Protein AF-A0A945GZK9-F1 (afdb_monomer)

Radius of gyration: 55.43 Å; Cα contacts (8 Å, |Δi|>4): 63; chains: 1; bounding box: 108×34×166 Å

Foldseek 3Di:
DDPPPPPPDPPLVVVCVVCVVCVVVVNLVDARDQDPDDDPCNVVSVVVRVVSVVVVVVVVVVVVVVVVVVVLVVQVVVQVVCVVVVNLVDARDQDPVPDPVSVVRVVVNVVSVVVVVVVVVVVVVVVVVVVVVVVVVVVVVVVVVVVVVVVVVVVVVVVVVVVVVVVVVVVVVVLVVVQVVCVVVVHHRDPDPPD

Structure (mmCIF, N/CA/C/O backbone):
data_AF-A0A945GZK9-F1
#
_entry.id   AF-A0A945GZK9-F1
#
loop_
_atom_site.group_PDB
_atom_site.id
_atom_site.type_symbol
_atom_site.label_atom_id
_atom_site.label_alt_id
_atom_site.label_comp_id
_atom_site.label_asym_id
_atom_site.label_entity_id
_atom_site.label_seq_id
_atom_site.pdbx_PDB_ins_code
_atom_site.Cartn_x
_atom_site.Cartn_y
_atom_site.Cartn_z
_atom_site.occupancy
_atom_site.B_iso_or_equiv
_atom_site.auth_seq_id
_atom_site.auth_comp_id
_atom_site.auth_asym_id
_atom_site.auth_atom_id
_atom_site.pdbx_PDB_model_num
ATOM 1 N N . MET A 1 1 ? 23.963 26.053 -80.257 1.00 42.25 1 MET A N 1
ATOM 2 C CA . MET A 1 1 ? 23.473 24.811 -79.620 1.00 42.25 1 MET A CA 1
ATOM 3 C C . MET A 1 1 ? 23.986 24.762 -78.187 1.00 42.25 1 MET A C 1
ATOM 5 O O . MET A 1 1 ? 25.198 24.864 -78.020 1.00 42.25 1 MET A O 1
ATOM 9 N N . PRO A 1 2 ? 23.127 24.664 -77.162 1.00 41.53 2 PRO A N 1
ATOM 10 C CA . PRO A 1 2 ? 23.589 24.507 -75.789 1.00 41.53 2 PRO A CA 1
ATOM 11 C C . PRO A 1 2 ? 24.128 23.083 -75.597 1.00 41.53 2 PRO A C 1
ATOM 13 O O . PRO A 1 2 ? 23.436 22.105 -75.879 1.00 41.53 2 PRO A O 1
ATOM 16 N N . LYS A 1 3 ? 25.386 22.965 -75.158 1.00 46.78 3 LYS A N 1
ATOM 17 C CA . LYS A 1 3 ? 25.984 21.687 -74.755 1.00 46.78 3 LYS A CA 1
ATOM 18 C C . LYS A 1 3 ? 25.174 21.146 -73.576 1.00 46.78 3 LYS A C 1
ATOM 20 O O . LYS A 1 3 ? 25.183 21.745 -72.505 1.00 46.78 3 LYS A O 1
ATOM 25 N N . GLN A 1 4 ? 24.480 20.027 -73.772 1.00 47.78 4 GLN A N 1
ATOM 26 C CA . GLN A 1 4 ? 23.954 19.238 -72.663 1.00 47.78 4 GLN A CA 1
ATOM 27 C C . GLN A 1 4 ? 25.154 18.746 -71.851 1.00 47.78 4 GLN A C 1
ATOM 29 O O . GLN A 1 4 ? 25.863 17.831 -72.269 1.00 47.78 4 GLN A O 1
ATOM 34 N N . ILE A 1 5 ? 25.422 19.387 -70.715 1.00 46.84 5 ILE A N 1
ATOM 35 C CA . ILE A 1 5 ? 26.351 18.859 -69.720 1.00 46.84 5 ILE A CA 1
ATOM 36 C C . ILE A 1 5 ? 25.652 17.634 -69.131 1.00 46.84 5 ILE A C 1
ATOM 38 O O . ILE A 1 5 ? 24.837 17.753 -68.219 1.00 46.84 5 ILE A O 1
ATOM 42 N N . LYS A 1 6 ? 25.912 16.448 -69.690 1.00 51.25 6 LYS A N 1
ATOM 43 C CA . LYS A 1 6 ? 25.608 15.198 -68.993 1.00 51.25 6 LYS A CA 1
ATOM 44 C C . LYS A 1 6 ? 26.477 15.202 -67.738 1.00 51.25 6 LYS A C 1
ATOM 46 O O . LYS A 1 6 ? 27.684 15.003 -67.835 1.00 51.25 6 LYS A O 1
ATOM 51 N N . ARG A 1 7 ? 25.880 15.501 -66.580 1.00 56.72 7 ARG A N 1
ATOM 52 C CA . ARG A 1 7 ? 26.501 15.247 -65.277 1.00 56.72 7 ARG A CA 1
ATOM 53 C C . ARG A 1 7 ? 26.721 13.741 -65.198 1.00 56.72 7 ARG A C 1
ATOM 55 O O . ARG A 1 7 ? 25.769 12.989 -65.024 1.00 56.72 7 ARG A O 1
ATOM 62 N N . VAL A 1 8 ? 27.956 13.315 -65.426 1.00 61.69 8 VAL A N 1
ATOM 63 C CA . VAL A 1 8 ? 28.375 11.939 -65.175 1.00 61.69 8 VAL A CA 1
ATOM 64 C C . VAL A 1 8 ? 28.425 11.811 -63.660 1.00 61.69 8 VAL A C 1
ATOM 66 O O . VAL A 1 8 ? 29.328 12.354 -63.031 1.00 61.69 8 VAL A O 1
ATOM 69 N N . ILE A 1 9 ? 27.402 11.192 -63.070 1.00 64.31 9 ILE A N 1
ATOM 70 C CA . ILE A 1 9 ? 27.445 10.810 -61.660 1.00 64.31 9 ILE A CA 1
ATOM 71 C C . ILE A 1 9 ? 28.511 9.715 -61.558 1.00 64.31 9 ILE A C 1
ATOM 73 O O . ILE A 1 9 ? 28.449 8.753 -62.328 1.00 64.31 9 ILE A O 1
ATOM 77 N N . PRO A 1 10 ? 29.515 9.846 -60.679 1.00 71.31 10 PRO A N 1
ATOM 78 C CA . PRO A 1 10 ? 30.502 8.792 -60.513 1.00 71.31 10 PRO A CA 1
ATOM 79 C C . PRO A 1 10 ? 29.834 7.470 -60.115 1.00 71.31 10 PRO A C 1
ATOM 81 O O . PRO A 1 10 ? 28.945 7.456 -59.265 1.00 71.31 10 PRO A O 1
ATOM 84 N N . GLU A 1 11 ? 30.296 6.345 -60.667 1.00 74.06 11 GLU A N 1
ATOM 85 C CA . GLU A 1 11 ? 29.718 5.012 -60.402 1.00 74.06 11 GLU A CA 1
ATOM 86 C C . GLU A 1 11 ? 29.637 4.657 -58.907 1.00 74.06 11 GLU A C 1
ATOM 88 O O . GLU A 1 11 ? 28.802 3.854 -58.494 1.00 74.06 11 GLU A O 1
ATOM 93 N N . HIS A 1 12 ? 30.516 5.220 -58.072 1.00 71.38 12 HIS A N 1
ATOM 94 C CA . HIS A 1 12 ? 30.471 4.987 -56.632 1.00 71.38 12 HIS A CA 1
ATOM 95 C C . HIS A 1 12 ? 29.301 5.729 -55.963 1.00 71.38 12 HIS A C 1
ATOM 97 O O . HIS A 1 12 ? 28.727 5.186 -55.027 1.00 71.38 12 HIS A O 1
ATOM 103 N N . ILE A 1 13 ? 28.875 6.893 -56.470 1.00 79.56 13 ILE A N 1
ATOM 104 C CA . ILE A 1 13 ? 27.695 7.613 -55.963 1.00 79.56 13 ILE A CA 1
ATOM 105 C C . ILE A 1 13 ? 26.412 6.863 -56.315 1.00 79.56 13 ILE A C 1
ATOM 107 O O . ILE A 1 13 ? 25.541 6.724 -55.458 1.00 79.56 13 ILE A O 1
ATOM 111 N N . GLU A 1 14 ? 26.314 6.292 -57.519 1.00 83.81 14 GLU A N 1
ATOM 112 C CA . GLU A 1 14 ? 25.168 5.445 -57.890 1.00 83.81 14 GLU A CA 1
ATOM 113 C C . GLU A 1 14 ? 25.004 4.246 -56.945 1.00 83.81 14 GLU A C 1
ATOM 115 O O . GLU A 1 14 ? 23.882 3.872 -56.603 1.00 83.81 14 GLU A O 1
ATOM 120 N N . LYS A 1 15 ? 26.116 3.686 -56.454 1.00 85.31 15 LYS A N 1
ATOM 121 C CA . LYS A 1 15 ? 26.112 2.581 -55.480 1.00 85.31 15 LYS A CA 1
ATOM 122 C C . LYS A 1 15 ? 25.710 3.016 -54.069 1.00 85.31 15 LYS A C 1
ATOM 124 O O . LYS A 1 15 ? 25.261 2.177 -53.294 1.00 85.31 15 LYS A O 1
ATOM 129 N N . VAL A 1 16 ? 25.849 4.298 -53.732 1.00 88.50 16 VAL A N 1
ATOM 130 C CA . VAL A 1 16 ? 25.489 4.844 -52.413 1.00 88.50 16 VAL A CA 1
ATOM 131 C C . VAL A 1 16 ? 24.002 5.186 -52.318 1.00 88.50 16 VAL A C 1
ATOM 133 O 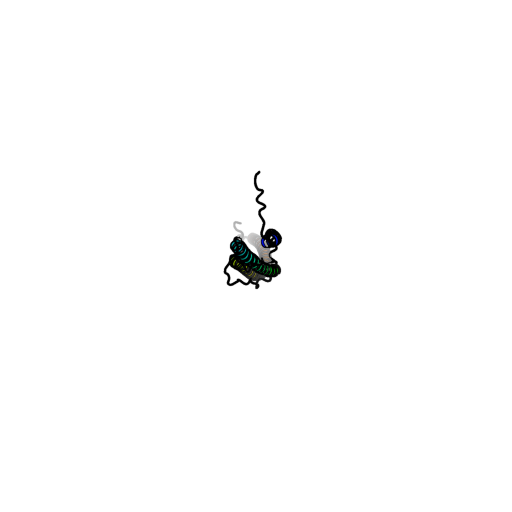O . VAL A 1 16 ? 23.413 5.012 -51.255 1.00 88.50 16 VAL A O 1
ATOM 136 N N . ILE A 1 17 ? 23.361 5.595 -53.418 1.00 89.31 17 ILE A N 1
ATOM 137 C CA . ILE A 1 17 ? 21.921 5.918 -53.463 1.00 89.31 17 ILE A CA 1
ATOM 138 C C . ILE A 1 17 ? 21.027 4.847 -52.801 1.00 89.31 17 ILE A C 1
ATOM 140 O O . ILE A 1 17 ? 20.235 5.219 -51.934 1.00 89.31 17 ILE A O 1
ATOM 144 N N . PRO A 1 18 ? 21.121 3.543 -53.136 1.00 92.31 18 PRO A N 1
ATOM 145 C CA . PRO A 1 18 ? 20.276 2.530 -52.501 1.00 92.31 18 PRO A CA 1
ATOM 146 C C . PRO A 1 18 ? 20.550 2.374 -50.996 1.00 92.31 18 PRO A C 1
ATOM 148 O O . PRO A 1 18 ? 19.630 2.069 -50.243 1.00 92.31 18 PRO A O 1
ATOM 151 N N . ILE A 1 19 ? 21.779 2.632 -50.535 1.00 93.25 19 ILE A N 1
ATOM 152 C CA . ILE A 1 19 ? 22.122 2.617 -49.103 1.00 93.25 19 ILE A CA 1
ATOM 153 C C . ILE A 1 19 ? 21.474 3.817 -48.397 1.00 93.25 19 ILE A C 1
ATOM 155 O O . ILE A 1 19 ? 20.861 3.658 -47.346 1.00 93.25 19 ILE A O 1
ATOM 159 N N . LEU A 1 20 ? 21.513 5.008 -49.002 1.00 91.50 20 LEU A N 1
ATOM 160 C CA . LEU A 1 20 ? 20.841 6.195 -48.457 1.00 91.50 20 LEU A CA 1
ATOM 161 C C . LEU A 1 20 ? 19.320 6.026 -48.389 1.00 91.50 20 LEU A C 1
ATOM 163 O O . LEU A 1 20 ? 18.691 6.514 -47.454 1.00 91.50 20 LEU A O 1
ATOM 167 N N . GLN A 1 21 ? 18.725 5.317 -49.351 1.00 93.31 21 GLN A N 1
ATOM 168 C CA . GLN A 1 21 ? 17.306 4.962 -49.294 1.00 93.31 21 GLN A CA 1
ATOM 169 C C . GLN A 1 21 ? 16.997 4.055 -48.096 1.00 93.31 21 GLN A C 1
ATOM 171 O O . GLN A 1 21 ? 15.995 4.284 -47.423 1.00 93.31 21 GLN A O 1
ATOM 176 N N . LYS A 1 22 ? 17.860 3.077 -47.784 1.00 94.31 22 LYS A N 1
ATOM 177 C CA . LYS A 1 22 ? 17.723 2.246 -46.574 1.00 94.31 22 LYS A CA 1
ATOM 178 C C . LYS A 1 22 ? 17.837 3.079 -45.301 1.00 94.31 22 LYS A C 1
ATOM 180 O O . LYS A 1 22 ? 16.960 2.991 -44.446 1.00 94.31 22 LYS A O 1
ATOM 185 N N . TYR A 1 23 ? 18.827 3.969 -45.228 1.00 94.50 23 TYR A N 1
ATOM 186 C CA . TYR A 1 23 ? 18.987 4.887 -44.096 1.00 94.50 23 TYR A CA 1
ATOM 187 C C . TYR A 1 23 ? 17.756 5.776 -43.893 1.00 94.50 23 TYR A C 1
ATOM 189 O O . TYR A 1 23 ? 17.307 5.955 -42.765 1.00 94.50 23 TYR A O 1
ATOM 197 N N . ALA A 1 24 ? 17.158 6.284 -44.975 1.00 92.88 24 ALA A N 1
ATOM 198 C CA . ALA A 1 24 ? 15.931 7.078 -44.908 1.00 92.88 24 ALA A CA 1
ATOM 199 C C . ALA A 1 24 ? 14.720 6.283 -44.381 1.00 92.88 24 ALA A C 1
ATOM 201 O O . ALA A 1 24 ? 13.796 6.872 -43.824 1.00 92.88 24 ALA A O 1
ATOM 202 N N . LEU A 1 25 ? 14.727 4.955 -44.533 1.00 95.12 25 LEU A N 1
ATOM 203 C CA . LEU A 1 25 ? 13.725 4.042 -43.974 1.00 95.12 25 LEU A CA 1
ATOM 204 C C . LEU A 1 25 ? 14.082 3.549 -42.559 1.00 95.12 25 LEU A C 1
ATOM 206 O O . LEU A 1 25 ? 13.353 2.734 -41.999 1.00 95.12 25 LEU A O 1
ATOM 210 N N . GLY A 1 26 ? 15.185 4.033 -41.978 1.00 92.44 26 GLY A N 1
ATOM 211 C CA . GLY A 1 26 ? 15.670 3.626 -40.658 1.00 92.44 26 GLY A CA 1
ATOM 212 C C . GLY A 1 26 ? 16.427 2.295 -40.642 1.00 92.44 26 GLY A C 1
ATOM 213 O O . GLY A 1 26 ? 16.742 1.786 -39.568 1.00 92.44 26 GLY A O 1
ATOM 214 N N . ASP A 1 27 ? 16.730 1.721 -41.809 1.00 95.06 27 ASP A N 1
ATOM 215 C CA . ASP A 1 27 ? 17.571 0.533 -41.927 1.00 95.06 27 ASP A CA 1
ATOM 216 C C . ASP A 1 27 ? 19.036 0.945 -42.097 1.00 95.06 27 ASP A C 1
ATOM 218 O O . ASP A 1 27 ? 19.484 1.294 -43.188 1.00 95.06 27 ASP A O 1
ATOM 222 N N . PHE A 1 28 ? 19.791 0.879 -41.002 1.00 93.81 28 PHE A N 1
ATOM 223 C CA . PHE A 1 28 ? 21.222 1.188 -40.967 1.00 93.81 28 PHE A CA 1
ATOM 224 C C . PHE A 1 28 ? 22.107 -0.070 -40.998 1.00 93.81 28 PHE A C 1
ATOM 226 O O . PHE A 1 28 ? 23.267 -0.026 -40.586 1.00 93.81 28 PHE A O 1
ATOM 233 N N . SER A 1 29 ? 21.575 -1.217 -41.433 1.00 91.88 29 SER A N 1
ATOM 234 C CA . SER A 1 29 ? 22.306 -2.494 -41.423 1.00 91.88 29 SER A CA 1
ATOM 235 C C . SER A 1 29 ? 23.518 -2.526 -42.362 1.00 91.88 29 SER A C 1
ATOM 237 O O . SER A 1 29 ? 24.479 -3.253 -42.108 1.00 91.88 29 SER A O 1
ATOM 239 N N . GLU A 1 30 ? 23.503 -1.723 -43.425 1.00 91.88 30 GLU A N 1
ATOM 240 C CA . GLU A 1 30 ? 24.599 -1.605 -44.387 1.00 91.88 30 GLU A CA 1
ATOM 241 C C . GLU A 1 30 ? 25.462 -0.373 -44.114 1.00 91.88 30 GLU A C 1
ATOM 243 O O . GLU A 1 30 ? 24.992 0.606 -43.551 1.00 91.88 30 GLU A O 1
ATOM 248 N N . ASN A 1 31 ? 26.733 -0.420 -44.523 1.00 89.19 31 ASN A N 1
ATOM 249 C CA . ASN A 1 31 ? 27.660 0.705 -44.410 1.00 89.19 31 ASN A CA 1
ATOM 250 C C . ASN A 1 31 ? 28.085 1.185 -45.799 1.00 89.19 31 ASN A C 1
ATOM 252 O O . ASN A 1 31 ? 28.365 0.382 -46.697 1.00 89.19 31 ASN A O 1
ATOM 256 N N . ILE A 1 32 ? 28.202 2.502 -45.953 1.00 89.06 32 ILE A N 1
ATOM 257 C CA . ILE A 1 32 ? 28.781 3.118 -47.147 1.00 89.06 32 ILE A CA 1
ATOM 258 C C . ILE A 1 32 ? 30.275 2.782 -47.191 1.00 89.06 32 ILE A C 1
ATOM 260 O O . ILE A 1 32 ? 31.014 3.053 -46.249 1.00 89.06 32 ILE A O 1
ATOM 264 N N . LYS A 1 33 ? 30.737 2.204 -48.303 1.00 86.06 33 LYS A N 1
ATOM 265 C CA . LYS A 1 33 ? 32.169 1.972 -48.527 1.00 86.06 33 LYS A CA 1
ATOM 266 C C . LYS A 1 33 ? 32.825 3.263 -49.001 1.00 86.06 33 LYS A C 1
ATOM 268 O O . LYS A 1 33 ? 32.498 3.749 -50.082 1.00 86.06 33 LYS A O 1
ATOM 273 N N . ILE A 1 34 ? 33.770 3.775 -48.219 1.00 85.31 34 ILE A N 1
ATOM 274 C CA . ILE A 1 34 ? 34.561 4.952 -48.584 1.00 85.31 34 ILE A CA 1
ATOM 275 C C . ILE A 1 34 ? 35.606 4.529 -49.637 1.00 85.31 34 ILE A C 1
ATOM 277 O O . ILE A 1 34 ? 36.359 3.579 -49.393 1.00 85.31 34 ILE A O 1
ATOM 281 N N . PRO A 1 35 ? 35.640 5.156 -50.829 1.00 83.00 35 PRO A N 1
ATOM 282 C CA . PRO A 1 35 ? 36.632 4.845 -51.855 1.00 83.00 35 PRO A CA 1
ATOM 283 C C . PRO A 1 35 ? 38.063 5.115 -51.370 1.00 83.00 35 PRO A C 1
ATOM 285 O O . PRO A 1 35 ? 38.319 6.094 -50.684 1.00 83.00 35 PRO A O 1
ATOM 288 N N . ALA A 1 36 ? 39.024 4.279 -51.778 1.00 79.75 36 ALA A N 1
ATOM 289 C CA . ALA A 1 36 ? 40.435 4.465 -51.413 1.00 79.75 36 ALA A CA 1
ATOM 290 C C . ALA A 1 36 ? 41.106 5.660 -52.119 1.00 79.75 36 ALA A C 1
ATOM 292 O O . ALA A 1 36 ? 42.166 6.114 -51.699 1.00 79.75 36 ALA A O 1
ATOM 293 N N . LYS A 1 37 ? 40.523 6.134 -53.225 1.00 84.75 37 LYS A N 1
ATOM 294 C CA . LYS A 1 37 ? 40.989 7.312 -53.953 1.00 84.75 37 LYS A CA 1
ATOM 295 C C . LYS A 1 37 ? 40.048 8.464 -53.640 1.00 84.75 37 LYS A C 1
ATOM 297 O O . LYS A 1 37 ? 38.873 8.369 -53.978 1.00 84.75 37 LYS A O 1
ATOM 302 N N . GLU A 1 38 ? 40.589 9.521 -53.048 1.00 82.75 38 GLU A N 1
ATOM 303 C CA . GLU A 1 38 ? 39.827 10.725 -52.732 1.00 82.75 38 GLU A CA 1
ATOM 304 C C . GLU A 1 38 ? 39.333 11.434 -53.997 1.00 82.75 38 GLU A C 1
ATOM 306 O O . GLU A 1 38 ? 40.046 11.562 -55.001 1.00 82.75 38 GLU A O 1
ATOM 311 N N . ASP A 1 39 ? 38.099 11.909 -53.915 1.00 85.12 39 ASP A N 1
ATOM 312 C CA . ASP A 1 39 ? 37.441 12.770 -54.884 1.00 85.12 39 ASP A CA 1
ATOM 313 C C . ASP A 1 39 ? 36.534 13.792 -54.182 1.00 85.12 39 ASP A C 1
ATOM 315 O O . ASP A 1 39 ? 36.429 13.831 -52.956 1.00 85.12 39 ASP A O 1
ATOM 319 N N . GLU A 1 40 ? 35.858 14.616 -54.979 1.00 84.19 40 GLU A N 1
ATOM 320 C CA . GLU A 1 40 ? 34.960 15.684 -54.524 1.00 84.19 40 GLU A CA 1
ATOM 321 C C . GLU A 1 40 ? 33.755 15.211 -53.683 1.00 84.19 40 GLU A C 1
ATOM 323 O O . GLU A 1 40 ? 33.082 16.045 -53.081 1.00 84.19 40 GLU A O 1
ATOM 328 N N . TYR A 1 41 ? 33.478 13.901 -53.607 1.00 85.44 41 TYR A N 1
ATOM 329 C CA . TYR A 1 41 ? 32.380 13.336 -52.813 1.00 85.44 41 TYR A CA 1
ATOM 330 C C . TYR A 1 41 ? 32.857 12.579 -51.573 1.00 85.44 41 TYR A C 1
ATOM 332 O O . TYR A 1 41 ? 32.048 12.276 -50.696 1.00 85.44 41 TYR A O 1
ATOM 340 N N . THR A 1 42 ? 34.150 12.272 -51.477 1.00 87.50 42 THR A N 1
ATOM 341 C CA . THR A 1 42 ? 34.704 11.450 -50.395 1.00 87.50 42 THR A CA 1
ATOM 342 C C . THR A 1 42 ? 34.416 12.058 -49.019 1.00 87.50 42 THR A C 1
ATOM 344 O O . THR A 1 42 ? 33.945 11.350 -48.132 1.00 87.50 42 THR A O 1
ATOM 347 N N . GLU A 1 43 ? 34.588 13.372 -48.857 1.00 88.88 43 GLU A N 1
ATOM 348 C CA . GLU A 1 43 ? 34.291 14.087 -47.606 1.00 88.88 43 GLU A CA 1
ATOM 349 C C . GLU A 1 43 ? 32.806 13.991 -47.214 1.00 88.88 43 GLU A C 1
ATOM 351 O O . GLU A 1 43 ? 32.477 13.747 -46.053 1.00 88.88 43 GLU A O 1
ATOM 356 N N . LEU A 1 44 ? 31.895 14.089 -48.189 1.00 89.50 44 LEU A N 1
ATOM 357 C CA . LEU A 1 44 ? 30.460 13.920 -47.955 1.00 89.50 44 LEU A CA 1
ATOM 358 C C . LEU A 1 44 ? 30.133 12.492 -47.496 1.00 89.50 44 LEU A C 1
ATOM 360 O O . LEU A 1 44 ? 29.350 12.313 -46.565 1.00 89.50 44 LEU A O 1
ATOM 364 N N . LEU A 1 45 ? 30.730 11.475 -48.126 1.00 90.25 45 LEU A N 1
ATOM 365 C CA . LEU A 1 45 ? 30.519 10.075 -47.742 1.00 90.25 45 LEU A CA 1
ATOM 366 C C . LEU A 1 45 ? 31.055 9.783 -46.336 1.00 90.25 45 LEU A C 1
ATOM 368 O O . LEU A 1 45 ? 30.397 9.067 -45.581 1.00 90.25 45 LEU A O 1
ATOM 372 N N . VAL A 1 46 ? 32.200 10.367 -45.971 1.00 90.88 46 VAL A N 1
ATOM 373 C CA . VAL A 1 46 ? 32.750 10.308 -44.608 1.00 90.88 46 VAL A CA 1
ATOM 374 C C . VAL A 1 46 ? 31.785 10.958 -43.614 1.00 90.88 46 VAL A C 1
ATOM 376 O O . VAL A 1 46 ? 31.449 10.342 -42.606 1.00 90.88 46 VAL A O 1
ATOM 379 N N . GLY A 1 47 ? 31.278 12.159 -43.909 1.00 92.69 47 GLY A N 1
ATOM 380 C CA . GLY A 1 47 ? 30.319 12.850 -43.042 1.00 92.69 47 GLY A CA 1
ATOM 381 C C . GLY A 1 47 ? 29.020 12.064 -42.834 1.00 92.69 47 GLY A C 1
ATOM 382 O O . GLY A 1 47 ? 28.525 11.967 -41.713 1.00 92.69 47 GLY A O 1
ATOM 383 N N . ILE A 1 48 ? 28.493 11.438 -43.893 1.00 92.31 48 ILE A N 1
ATOM 384 C CA . ILE A 1 48 ? 27.315 10.562 -43.792 1.00 92.31 48 ILE A CA 1
ATOM 385 C C . ILE A 1 48 ? 27.623 9.323 -42.947 1.00 92.31 48 ILE A C 1
ATOM 387 O O . ILE A 1 48 ? 26.773 8.901 -42.169 1.00 92.31 48 ILE A O 1
ATOM 391 N N . HIS A 1 49 ? 28.812 8.737 -43.090 1.00 91.12 49 HIS A N 1
ATOM 392 C CA . HIS A 1 49 ? 29.208 7.569 -42.309 1.00 91.12 49 HIS A CA 1
ATOM 393 C C . HIS A 1 49 ? 29.238 7.873 -40.807 1.00 91.12 49 HIS A C 1
ATOM 395 O O . HIS A 1 49 ? 28.607 7.144 -40.048 1.00 91.12 49 HIS A O 1
ATOM 401 N N . ILE A 1 50 ? 29.867 8.985 -40.409 1.00 93.69 50 ILE A N 1
ATOM 402 C CA . ILE A 1 50 ? 29.911 9.435 -39.008 1.00 93.69 50 ILE A CA 1
ATOM 403 C C . ILE A 1 50 ? 28.492 9.659 -38.474 1.00 93.69 50 ILE A C 1
ATOM 405 O O . ILE A 1 50 ? 28.131 9.112 -37.440 1.00 93.69 50 ILE A O 1
ATOM 409 N N . MET A 1 51 ? 27.646 10.379 -39.220 1.00 94.75 51 MET A N 1
ATOM 410 C CA . MET A 1 51 ? 26.255 10.618 -38.820 1.00 94.75 51 MET A CA 1
ATOM 411 C C . MET A 1 51 ? 25.469 9.313 -38.621 1.00 94.75 51 MET A C 1
ATOM 413 O O . MET A 1 51 ? 24.647 9.216 -37.715 1.00 94.75 51 MET A O 1
ATOM 417 N N . VAL A 1 52 ? 25.681 8.311 -39.474 1.00 94.81 52 VAL A N 1
ATOM 418 C CA . VAL A 1 52 ? 25.005 7.012 -39.353 1.00 94.81 52 VAL A CA 1
ATOM 419 C C . VAL A 1 52 ? 25.487 6.253 -38.124 1.00 94.81 52 VAL A C 1
ATOM 421 O O . VAL A 1 52 ? 24.668 5.628 -37.452 1.00 94.81 52 VAL A O 1
ATOM 424 N N . ASP A 1 53 ? 26.780 6.310 -37.823 1.00 94.06 53 ASP A N 1
ATOM 425 C CA . ASP A 1 53 ? 27.335 5.689 -36.624 1.00 94.06 53 ASP A CA 1
ATOM 426 C C . ASP A 1 53 ? 26.792 6.365 -35.353 1.00 94.06 53 ASP A C 1
ATOM 428 O O . ASP A 1 53 ? 26.308 5.663 -34.463 1.00 94.06 53 ASP A O 1
ATOM 432 N N . ASP A 1 54 ? 26.717 7.700 -35.327 1.00 95.56 54 ASP A N 1
ATOM 433 C CA . ASP A 1 54 ? 26.089 8.458 -34.235 1.00 95.56 54 ASP A CA 1
ATOM 434 C C . ASP A 1 54 ? 24.604 8.079 -34.069 1.00 95.56 54 ASP A C 1
ATOM 436 O O . ASP A 1 54 ? 24.117 7.853 -32.959 1.00 95.56 54 ASP A O 1
ATOM 440 N N . ILE A 1 55 ? 23.857 7.955 -35.174 1.00 94.94 55 ILE A N 1
ATOM 441 C CA . ILE A 1 55 ? 22.447 7.533 -35.143 1.00 94.94 55 ILE A CA 1
ATOM 442 C C . ILE A 1 55 ? 22.310 6.109 -34.592 1.00 94.94 55 ILE A C 1
ATOM 444 O O . ILE A 1 55 ? 21.413 5.849 -33.786 1.00 94.94 55 ILE A O 1
ATOM 448 N N . LYS A 1 56 ? 23.182 5.178 -34.997 1.00 93.94 56 LYS A N 1
ATOM 449 C CA . LYS A 1 56 ? 23.181 3.804 -34.471 1.00 93.94 56 LYS A CA 1
ATOM 450 C C . LYS A 1 56 ? 23.420 3.789 -32.967 1.00 93.94 56 LYS A C 1
ATOM 452 O O . LYS A 1 56 ? 22.717 3.067 -32.259 1.00 93.94 56 LYS A O 1
ATOM 457 N N . GLU A 1 57 ? 24.370 4.586 -32.485 1.00 95.69 57 GLU A N 1
ATOM 458 C CA . GLU A 1 57 ? 24.649 4.717 -31.057 1.00 95.69 57 GLU A CA 1
ATOM 459 C C . GLU A 1 57 ? 23.432 5.269 -30.302 1.00 95.69 57 GLU A C 1
ATOM 461 O O . GLU A 1 57 ? 23.015 4.694 -29.297 1.00 95.69 57 GLU A O 1
ATOM 466 N N . LEU A 1 58 ? 22.788 6.319 -30.822 1.00 95.44 58 LEU A N 1
ATOM 467 C CA . LEU A 1 58 ? 21.568 6.881 -30.234 1.00 95.44 58 LEU A CA 1
ATOM 468 C C . LEU A 1 58 ? 20.424 5.860 -30.167 1.00 95.44 58 LEU A C 1
ATOM 470 O O . LEU A 1 58 ? 19.766 5.748 -29.131 1.00 95.44 58 LEU A O 1
ATOM 474 N N . ILE A 1 59 ? 20.204 5.086 -31.236 1.00 93.94 59 ILE A N 1
ATOM 475 C CA . ILE A 1 59 ? 19.190 4.020 -31.269 1.00 93.94 59 ILE A CA 1
ATOM 476 C C . ILE A 1 59 ? 19.502 2.950 -30.220 1.00 93.94 59 ILE A C 1
ATOM 478 O O . ILE A 1 59 ? 18.603 2.499 -29.506 1.00 93.94 59 ILE A O 1
ATOM 482 N N . GLN A 1 60 ? 20.766 2.543 -30.110 1.00 94.31 60 GLN A N 1
ATOM 483 C CA . GLN A 1 60 ? 21.186 1.532 -29.148 1.00 94.31 60 GLN A CA 1
ATOM 484 C C . GLN A 1 60 ? 21.005 2.030 -27.706 1.00 94.31 60 GLN A C 1
ATOM 486 O O . GLN A 1 60 ? 20.360 1.352 -26.906 1.00 94.31 60 GLN A O 1
ATOM 491 N N . ASN A 1 61 ? 21.437 3.256 -27.406 1.00 94.62 61 ASN A N 1
ATOM 492 C CA . ASN A 1 61 ? 21.245 3.892 -26.102 1.00 94.62 61 ASN A CA 1
ATOM 493 C C . ASN A 1 61 ? 19.758 4.032 -25.741 1.00 94.62 61 ASN A C 1
ATOM 495 O O . ASN A 1 61 ? 19.357 3.782 -24.598 1.00 94.62 61 ASN A O 1
ATOM 499 N N . GLN A 1 62 ? 18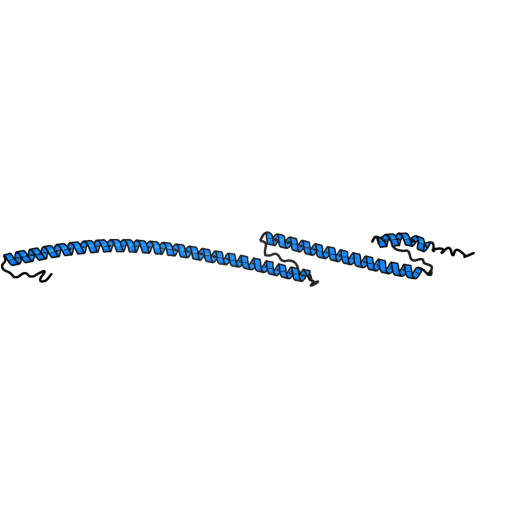.908 4.381 -26.713 1.00 94.56 62 GLN A N 1
ATOM 500 C CA . GLN A 1 62 ? 17.462 4.450 -26.510 1.00 94.56 62 GLN A CA 1
ATOM 501 C C . GLN A 1 62 ? 16.872 3.066 -26.211 1.00 94.56 62 GLN A C 1
ATOM 503 O O . GLN A 1 62 ? 16.024 2.931 -25.322 1.00 94.56 62 GLN A O 1
ATOM 508 N N . LYS A 1 63 ? 17.316 2.026 -26.926 1.00 95.12 63 LYS A N 1
ATOM 509 C CA . LYS A 1 63 ? 16.876 0.645 -26.704 1.00 95.12 63 LYS A CA 1
ATOM 510 C C . LYS A 1 63 ? 17.264 0.158 -25.312 1.00 95.12 63 LYS A C 1
ATOM 512 O O . LYS A 1 63 ? 16.408 -0.375 -24.608 1.00 95.12 63 LYS A O 1
ATOM 517 N N . ASP A 1 64 ? 18.501 0.391 -24.894 1.00 93.81 64 ASP A N 1
ATOM 518 C CA . ASP A 1 64 ? 18.992 -0.016 -23.575 1.00 93.81 64 ASP A CA 1
ATOM 519 C C . ASP A 1 64 ? 18.247 0.718 -22.454 1.00 93.81 64 ASP A C 1
ATOM 521 O O . ASP A 1 64 ? 17.790 0.095 -21.491 1.00 93.81 64 ASP A O 1
ATOM 525 N N . THR A 1 65 ? 17.998 2.019 -22.635 1.00 91.38 65 THR A N 1
ATOM 526 C CA . THR A 1 65 ? 17.142 2.810 -21.737 1.00 91.38 65 THR A CA 1
ATOM 527 C C . THR A 1 65 ? 15.729 2.230 -21.652 1.00 91.38 65 THR A C 1
ATOM 529 O O . THR A 1 65 ? 15.207 2.016 -20.557 1.00 91.38 65 THR A O 1
ATOM 532 N N . THR A 1 66 ? 15.118 1.906 -22.794 1.00 93.75 66 THR A N 1
ATOM 533 C CA . THR A 1 66 ? 13.759 1.342 -22.858 1.00 93.75 66 THR A CA 1
ATOM 534 C C . THR A 1 66 ? 13.674 -0.013 -22.159 1.00 93.75 66 THR A C 1
ATOM 536 O O . THR A 1 66 ? 12.738 -0.261 -21.397 1.00 93.75 66 THR A O 1
ATOM 539 N N . VAL A 1 67 ? 14.657 -0.891 -22.374 1.00 95.50 67 VAL A N 1
ATOM 540 C CA . VAL A 1 67 ? 14.730 -2.208 -21.725 1.00 95.50 67 VAL A CA 1
ATOM 541 C C . VAL A 1 67 ? 14.907 -2.062 -20.213 1.00 95.50 67 VAL A C 1
ATOM 543 O O . VAL A 1 67 ? 14.212 -2.736 -19.445 1.00 95.50 67 VAL A O 1
ATOM 546 N N . SER A 1 68 ? 15.787 -1.159 -19.775 1.00 91.56 68 SER A N 1
ATOM 547 C CA . SER A 1 68 ? 16.012 -0.864 -18.356 1.00 91.56 68 SER A CA 1
ATOM 548 C C . SER A 1 68 ? 14.736 -0.358 -17.674 1.00 91.56 68 SER A C 1
ATOM 550 O O . SER A 1 68 ? 14.307 -0.926 -16.666 1.00 91.56 68 SER A O 1
ATOM 552 N N . LEU A 1 69 ? 14.070 0.644 -18.260 1.00 91.50 69 LEU A N 1
ATOM 553 C CA . LEU A 1 69 ? 12.814 1.194 -17.743 1.00 91.50 69 LEU A CA 1
ATOM 554 C C . LEU A 1 69 ? 11.707 0.140 -17.700 1.00 91.50 69 LEU A C 1
ATOM 556 O O . LEU A 1 69 ? 11.069 -0.026 -16.665 1.00 91.50 69 LEU A O 1
ATOM 560 N N . THR A 1 70 ? 11.524 -0.627 -18.776 1.00 94.50 70 THR A N 1
ATOM 561 C CA . THR A 1 70 ? 10.515 -1.699 -18.834 1.00 94.50 70 THR A CA 1
ATOM 562 C C . THR A 1 70 ? 10.750 -2.741 -17.740 1.00 94.50 70 THR A C 1
ATOM 564 O O . THR A 1 70 ? 9.820 -3.163 -17.057 1.00 94.50 70 THR A O 1
ATOM 567 N N . THR A 1 71 ? 12.010 -3.117 -17.513 1.00 94.12 71 THR A N 1
ATOM 568 C CA . THR A 1 71 ? 12.377 -4.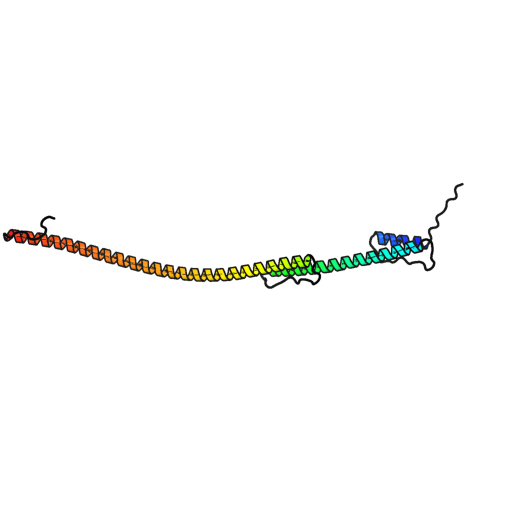065 -16.454 1.00 94.12 71 THR A CA 1
ATOM 569 C C . THR A 1 71 ? 12.052 -3.515 -15.067 1.00 94.12 71 THR A C 1
ATOM 571 O O . THR A 1 71 ? 11.554 -4.248 -14.213 1.00 94.12 71 THR A O 1
ATOM 574 N N . ARG A 1 72 ? 12.333 -2.231 -14.824 1.00 93.94 72 ARG A N 1
ATOM 575 C CA . ARG A 1 72 ? 12.031 -1.571 -13.546 1.00 93.94 72 ARG A CA 1
ATOM 576 C C . ARG A 1 72 ? 10.525 -1.455 -13.319 1.00 93.94 72 ARG A C 1
ATOM 578 O O . ARG A 1 72 ? 10.067 -1.792 -12.233 1.00 93.94 72 ARG A O 1
ATOM 585 N N . VAL A 1 73 ? 9.762 -1.077 -14.345 1.00 94.50 73 VAL A N 1
ATOM 586 C CA . VAL A 1 73 ? 8.291 -1.020 -14.302 1.00 94.50 73 VAL A CA 1
ATOM 587 C C . VAL A 1 73 ? 7.698 -2.381 -13.946 1.00 94.50 73 VAL A C 1
ATOM 589 O O . VAL A 1 73 ? 6.902 -2.457 -13.016 1.00 94.50 73 VAL A O 1
ATOM 592 N N . ASN A 1 74 ? 8.120 -3.458 -14.615 1.00 95.62 74 ASN A N 1
ATOM 593 C CA . ASN A 1 74 ? 7.595 -4.798 -14.338 1.00 95.62 74 ASN A CA 1
ATOM 594 C C . ASN A 1 74 ? 7.875 -5.238 -12.896 1.00 95.62 74 ASN A C 1
ATOM 596 O O . ASN A 1 74 ? 6.971 -5.704 -12.216 1.00 95.62 74 ASN A O 1
ATOM 600 N N . LYS A 1 75 ? 9.086 -4.987 -12.382 1.00 94.56 75 LYS A N 1
ATOM 601 C CA . LYS A 1 75 ? 9.401 -5.263 -10.971 1.00 94.56 75 LYS A CA 1
ATOM 602 C C . LYS A 1 75 ? 8.514 -4.471 -10.014 1.00 94.56 75 LYS A C 1
ATOM 604 O O . LYS A 1 75 ? 8.086 -5.007 -9.001 1.00 94.56 75 LYS A O 1
ATOM 609 N N . THR A 1 76 ? 8.238 -3.203 -10.315 1.00 94.81 76 THR A N 1
ATOM 610 C CA . THR A 1 76 ? 7.314 -2.393 -9.512 1.00 94.81 76 THR A CA 1
ATOM 611 C C . THR A 1 76 ? 5.899 -2.967 -9.535 1.00 94.81 76 THR A C 1
ATOM 613 O O . THR A 1 76 ? 5.259 -3.016 -8.489 1.00 94.81 76 THR A O 1
ATOM 616 N N . ILE A 1 77 ? 5.424 -3.449 -10.687 1.00 96.12 77 ILE A N 1
ATOM 617 C CA . ILE A 1 77 ? 4.122 -4.122 -10.799 1.00 96.12 77 ILE A CA 1
ATOM 618 C C . ILE A 1 77 ? 4.092 -5.381 -9.925 1.00 96.12 77 ILE A C 1
ATOM 620 O O . ILE A 1 77 ? 3.171 -5.520 -9.126 1.00 96.12 77 ILE A O 1
ATOM 624 N N . ASP A 1 78 ? 5.121 -6.230 -9.980 1.00 96.81 78 ASP A N 1
ATOM 625 C CA . ASP A 1 78 ? 5.202 -7.447 -9.157 1.00 96.81 78 ASP A CA 1
ATOM 626 C C . ASP A 1 78 ? 5.137 -7.138 -7.649 1.00 96.81 78 ASP A C 1
ATOM 628 O O . ASP A 1 78 ? 4.546 -7.884 -6.863 1.00 96.81 78 ASP A O 1
ATOM 632 N N . ILE A 1 79 ? 5.750 -6.029 -7.219 1.00 96.38 79 ILE A N 1
ATOM 633 C CA . ILE A 1 79 ? 5.680 -5.559 -5.830 1.00 96.38 79 ILE A CA 1
ATOM 634 C C . ILE A 1 79 ? 4.266 -5.077 -5.493 1.00 96.38 79 ILE A C 1
ATOM 636 O O . ILE A 1 79 ? 3.731 -5.438 -4.448 1.00 96.38 79 ILE A O 1
ATOM 640 N N . LEU A 1 80 ? 3.627 -4.306 -6.375 1.00 95.12 80 LEU A N 1
ATOM 641 C CA . LEU A 1 80 ? 2.253 -3.844 -6.164 1.00 95.12 80 LEU A CA 1
ATOM 642 C C . LEU A 1 80 ? 1.247 -5.004 -6.129 1.00 95.12 80 LEU A C 1
ATOM 644 O O . LEU A 1 80 ? 0.291 -4.952 -5.359 1.00 95.12 80 LEU A O 1
ATOM 648 N N . GLU A 1 81 ? 1.471 -6.071 -6.897 1.00 97.19 81 GLU A N 1
ATOM 649 C CA . GLU A 1 81 ? 0.664 -7.291 -6.815 1.00 97.19 81 GLU A CA 1
ATOM 650 C C . GLU A 1 81 ? 0.809 -8.005 -5.462 1.00 97.19 81 GLU A C 1
ATOM 652 O O . GLU A 1 81 ? -0.180 -8.518 -4.936 1.00 97.19 81 GLU A O 1
ATOM 657 N N . GLN A 1 82 ? 2.012 -8.032 -4.879 1.00 96.75 82 GLN A N 1
ATOM 658 C CA . GLN A 1 82 ? 2.244 -8.566 -3.527 1.00 96.75 82 GLN A CA 1
ATOM 659 C C . GLN A 1 82 ? 1.538 -7.710 -2.468 1.00 96.75 82 GLN A C 1
ATOM 661 O O . GLN A 1 82 ? 0.800 -8.234 -1.633 1.00 96.75 82 GLN A O 1
ATOM 666 N N . VAL A 1 83 ? 1.656 -6.385 -2.570 1.00 95.75 83 VAL A N 1
ATOM 667 C CA . VAL A 1 83 ? 0.945 -5.436 -1.698 1.00 95.75 83 VAL A CA 1
ATOM 668 C C . VAL A 1 83 ? -0.571 -5.635 -1.790 1.00 95.75 83 VAL A C 1
ATOM 670 O O . VAL A 1 83 ? -1.249 -5.686 -0.766 1.00 95.75 83 VAL A O 1
ATOM 673 N N . ALA A 1 84 ? -1.116 -5.835 -2.993 1.00 95.56 84 ALA A N 1
ATOM 674 C CA . ALA A 1 84 ? -2.539 -6.122 -3.191 1.00 95.56 84 ALA A CA 1
ATOM 675 C C . ALA A 1 84 ? -2.986 -7.447 -2.540 1.00 95.56 84 ALA A C 1
ATOM 677 O O . ALA A 1 84 ? -4.141 -7.581 -2.137 1.00 95.56 84 ALA A O 1
ATOM 678 N N . LYS A 1 85 ? -2.073 -8.413 -2.387 1.00 96.50 85 LYS A N 1
ATOM 679 C CA . LYS A 1 85 ? -2.282 -9.671 -1.649 1.00 96.50 85 LYS A CA 1
ATOM 680 C C . LYS A 1 85 ? -2.036 -9.532 -0.142 1.00 96.50 85 LYS A C 1
ATOM 682 O O . LYS A 1 85 ? -1.995 -10.535 0.562 1.00 96.50 85 LYS A O 1
ATOM 687 N N . SER A 1 86 ? -1.941 -8.301 0.363 1.00 94.38 86 SER A N 1
ATOM 688 C CA . SER A 1 86 ? -1.666 -7.969 1.766 1.00 94.38 86 SER A CA 1
ATOM 689 C C . SER A 1 86 ? -0.259 -8.321 2.262 1.00 94.38 86 SER A C 1
ATOM 691 O O . SER A 1 86 ? -0.025 -8.419 3.467 1.00 94.38 86 SER A O 1
ATOM 693 N N . GLU A 1 87 ? 0.708 -8.472 1.357 1.00 95.44 87 GLU A N 1
ATOM 694 C CA . GLU A 1 87 ? 2.117 -8.632 1.710 1.00 95.44 87 GLU A CA 1
ATOM 695 C C . GLU A 1 87 ? 2.793 -7.252 1.757 1.00 95.44 87 GLU A C 1
ATOM 697 O O . GLU A 1 87 ? 3.282 -6.754 0.751 1.00 95.44 87 GLU A O 1
ATOM 702 N N . TYR A 1 88 ? 2.827 -6.611 2.931 1.00 94.69 88 TYR A N 1
ATOM 703 C CA . TYR A 1 88 ? 3.351 -5.237 3.096 1.00 94.69 88 TYR A CA 1
ATOM 704 C C . TYR A 1 88 ? 4.812 -5.158 3.565 1.00 94.69 88 TYR A C 1
ATOM 706 O O . TYR A 1 88 ? 5.311 -4.088 3.900 1.00 94.69 88 TYR A O 1
ATOM 714 N N . SER A 1 89 ? 5.518 -6.289 3.614 1.00 93.75 89 SER A N 1
ATOM 715 C CA . SER A 1 89 ? 6.950 -6.337 3.966 1.00 93.75 89 SER A CA 1
ATOM 716 C C . SER A 1 89 ? 7.872 -6.208 2.747 1.00 93.75 89 SER A C 1
ATOM 718 O O . SER A 1 89 ? 9.091 -6.302 2.876 1.00 93.75 89 SER A O 1
ATOM 720 N N . VAL A 1 90 ? 7.292 -6.025 1.563 1.00 95.44 90 VAL A N 1
ATOM 721 C CA . VAL A 1 90 ? 7.999 -5.905 0.287 1.00 95.44 90 VAL A CA 1
ATOM 722 C C . VAL A 1 90 ? 8.353 -4.452 -0.000 1.00 95.44 90 VAL A C 1
ATOM 724 O O . VAL A 1 90 ? 7.686 -3.535 0.468 1.00 95.44 90 VAL A O 1
ATOM 727 N N . GLN A 1 91 ? 9.412 -4.238 -0.776 1.00 95.19 91 GLN A N 1
ATOM 728 C CA . GLN A 1 91 ? 9.904 -2.906 -1.114 1.00 95.19 91 GLN A CA 1
ATOM 729 C C . GLN A 1 91 ? 10.434 -2.903 -2.545 1.00 95.19 91 GLN A C 1
ATOM 731 O O . GLN A 1 91 ? 11.092 -3.851 -2.987 1.00 95.19 91 GLN A O 1
ATOM 736 N N . ILE A 1 92 ? 10.194 -1.812 -3.263 1.00 94.56 92 ILE A N 1
ATOM 737 C CA . ILE A 1 92 ? 10.789 -1.588 -4.576 1.00 94.56 92 ILE A CA 1
ATOM 738 C C . ILE A 1 92 ? 12.264 -1.253 -4.374 1.00 94.56 92 ILE A C 1
ATOM 740 O O . ILE A 1 92 ? 12.620 -0.343 -3.618 1.00 94.56 92 ILE A O 1
ATOM 744 N N . LYS A 1 93 ? 13.141 -1.980 -5.073 1.00 92.25 93 LYS A N 1
ATOM 745 C CA . LYS A 1 93 ? 14.576 -1.696 -5.061 1.00 92.25 93 LYS A CA 1
ATOM 746 C C . LYS A 1 93 ? 14.849 -0.374 -5.777 1.00 92.25 93 LYS A C 1
ATOM 748 O O . LYS A 1 93 ? 14.599 -0.251 -6.973 1.00 92.25 93 LYS A O 1
ATOM 753 N N . ILE A 1 94 ? 15.438 0.565 -5.048 1.00 91.50 94 ILE A N 1
ATOM 754 C CA . ILE A 1 94 ? 15.890 1.850 -5.579 1.00 91.50 94 ILE A CA 1
ATOM 755 C C . ILE A 1 94 ? 17.243 1.644 -6.268 1.00 91.50 94 ILE A C 1
ATOM 757 O O . ILE A 1 94 ? 18.109 0.935 -5.745 1.00 91.50 94 ILE A O 1
ATOM 761 N N . SER A 1 95 ? 17.408 2.210 -7.460 1.00 88.00 95 SER 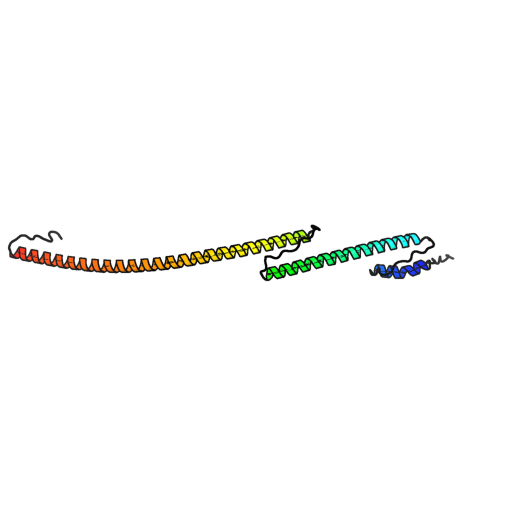A N 1
ATOM 762 C CA . SER A 1 95 ? 18.666 2.153 -8.198 1.00 88.00 95 SER A CA 1
ATOM 763 C C . SER A 1 95 ? 19.669 3.203 -7.691 1.00 88.00 95 SER A C 1
ATOM 765 O O . SER A 1 95 ? 19.338 4.071 -6.887 1.00 88.00 95 SER A O 1
ATOM 767 N N . GLU A 1 96 ? 20.918 3.128 -8.151 1.00 87.38 96 GLU A N 1
ATOM 768 C CA . GLU A 1 96 ? 21.944 4.142 -7.851 1.00 87.38 96 GLU A CA 1
ATOM 769 C C . GLU A 1 96 ? 21.903 5.327 -8.832 1.00 87.38 96 GLU A C 1
ATOM 771 O O . GLU A 1 96 ? 22.675 6.270 -8.688 1.00 87.38 96 GLU A O 1
ATOM 776 N N . GLN A 1 97 ? 21.007 5.292 -9.827 1.00 85.75 97 GLN A N 1
ATOM 777 C CA . GLN A 1 97 ? 20.895 6.336 -10.852 1.00 85.75 97 GLN A CA 1
ATOM 778 C C . GLN A 1 97 ? 20.260 7.617 -10.297 1.00 85.75 97 GLN A C 1
ATOM 780 O O . GLN A 1 97 ? 20.542 8.700 -10.801 1.00 85.75 97 GLN A O 1
ATOM 785 N N . ASN A 1 98 ? 19.462 7.497 -9.228 1.00 87.12 98 ASN A N 1
ATOM 786 C CA . ASN A 1 98 ? 18.772 8.593 -8.554 1.00 87.12 98 ASN A CA 1
ATOM 787 C C . ASN A 1 98 ? 17.913 9.438 -9.507 1.00 87.12 98 ASN A C 1
ATOM 789 O O . ASN A 1 98 ? 17.911 10.668 -9.447 1.00 87.12 98 ASN A O 1
ATOM 793 N N . ASP A 1 99 ? 17.194 8.755 -10.388 1.00 90.75 99 ASP A N 1
ATOM 794 C CA . ASP A 1 99 ? 16.306 9.366 -11.368 1.00 90.75 99 ASP A CA 1
ATOM 795 C C . ASP A 1 99 ? 14.873 9.553 -10.828 1.00 90.75 99 ASP A C 1
ATOM 797 O O . ASP A 1 99 ? 14.551 9.319 -9.653 1.00 90.75 99 ASP A O 1
ATOM 801 N N . GLU A 1 100 ? 13.972 9.998 -11.698 1.00 91.31 100 GLU A N 1
ATOM 802 C CA . GLU A 1 100 ? 12.563 10.207 -11.376 1.00 91.31 100 GLU A CA 1
ATOM 803 C C . GLU A 1 100 ? 11.875 8.900 -10.966 1.00 91.31 100 GLU A C 1
ATOM 805 O O . GLU A 1 100 ? 10.990 8.901 -10.107 1.00 91.31 100 GLU A O 1
ATOM 810 N N . PHE A 1 101 ? 12.3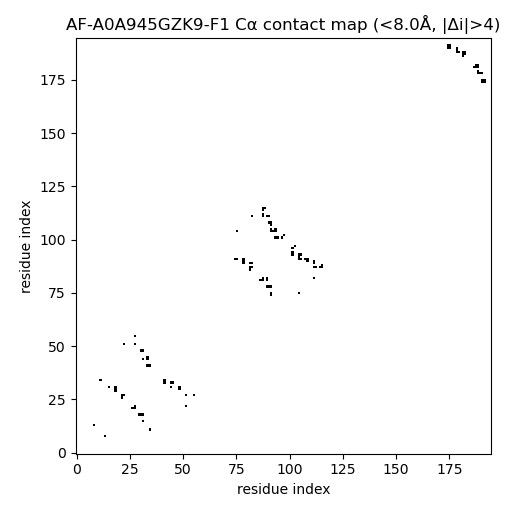03 7.766 -11.525 1.00 92.31 101 PHE A N 1
ATOM 811 C CA . PHE A 1 101 ? 11.751 6.464 -11.173 1.00 92.31 101 PHE A CA 1
ATOM 812 C C . PHE A 1 101 ? 12.207 6.014 -9.777 1.00 92.31 101 PHE A C 1
ATOM 814 O O . PHE A 1 101 ? 11.429 5.402 -9.044 1.00 92.31 101 PHE A O 1
ATOM 821 N N . ASP A 1 102 ? 13.419 6.367 -9.349 1.00 93.19 102 ASP A N 1
ATOM 822 C CA . ASP A 1 102 ? 13.874 6.146 -7.973 1.00 93.19 102 ASP A CA 1
ATOM 823 C C . ASP A 1 102 ? 13.089 7.007 -6.978 1.00 93.19 102 ASP A C 1
ATOM 825 O O . ASP A 1 102 ? 12.722 6.541 -5.897 1.00 93.19 102 ASP A O 1
ATOM 829 N N . SER A 1 103 ? 12.760 8.242 -7.359 1.00 94.88 103 SER A N 1
ATOM 830 C CA . SER A 1 103 ? 11.887 9.118 -6.568 1.00 94.88 103 SER A CA 1
ATOM 831 C C . SER A 1 103 ? 10.469 8.549 -6.448 1.00 94.88 103 SER A C 1
ATOM 833 O O . SER A 1 103 ? 9.916 8.498 -5.347 1.00 94.88 103 SER A O 1
ATOM 835 N N . LEU A 1 104 ? 9.909 8.040 -7.549 1.00 94.38 104 LEU A N 1
ATOM 836 C CA . LEU A 1 104 ? 8.628 7.332 -7.551 1.00 94.38 104 LEU A CA 1
ATOM 837 C C . LEU A 1 104 ? 8.674 6.082 -6.660 1.00 94.38 104 LEU A C 1
ATOM 839 O O . LEU A 1 104 ? 7.771 5.865 -5.856 1.00 94.38 104 LEU A O 1
ATOM 843 N N . SER A 1 105 ? 9.748 5.297 -6.755 1.00 95.06 105 SER A N 1
ATOM 844 C CA . SER A 1 105 ? 9.944 4.082 -5.957 1.00 95.06 105 SER A CA 1
ATOM 845 C C . SER A 1 105 ? 9.991 4.392 -4.460 1.00 95.06 105 SER A C 1
ATOM 847 O O . SER A 1 105 ? 9.350 3.698 -3.677 1.00 95.06 105 SER A O 1
ATOM 849 N N . ARG A 1 106 ? 10.674 5.473 -4.050 1.00 95.62 106 ARG A N 1
ATOM 850 C CA . ARG A 1 106 ? 10.661 5.960 -2.657 1.00 95.62 106 ARG A CA 1
ATOM 851 C C . ARG A 1 106 ? 9.257 6.340 -2.193 1.00 95.62 106 ARG A C 1
ATOM 853 O O . ARG A 1 106 ? 8.881 5.990 -1.080 1.00 95.62 106 ARG A O 1
ATOM 860 N N . GLY A 1 107 ? 8.498 7.043 -3.035 1.00 96.69 107 GLY A N 1
ATOM 861 C CA . GLY A 1 107 ? 7.118 7.424 -2.732 1.00 96.69 107 GLY A CA 1
ATOM 862 C C . GLY A 1 107 ? 6.221 6.207 -2.508 1.00 96.69 107 GLY A C 1
ATOM 863 O O . GLY A 1 107 ? 5.525 6.138 -1.499 1.00 96.69 107 GLY A O 1
ATOM 864 N N . ILE A 1 108 ? 6.295 5.217 -3.402 1.00 96.12 108 ILE A N 1
ATOM 865 C CA . ILE A 1 108 ? 5.532 3.968 -3.276 1.00 96.12 108 ILE A CA 1
ATOM 866 C C . ILE A 1 108 ? 5.951 3.194 -2.021 1.00 96.12 108 ILE A C 1
ATOM 868 O O . ILE A 1 108 ? 5.088 2.771 -1.261 1.00 96.12 108 ILE A O 1
ATOM 872 N N . ASN A 1 109 ? 7.251 3.058 -1.760 1.00 97.19 109 ASN A N 1
ATOM 873 C CA . ASN A 1 109 ? 7.764 2.414 -0.549 1.00 97.19 109 ASN A CA 1
ATOM 874 C C . ASN A 1 109 ? 7.238 3.089 0.728 1.00 97.19 109 ASN A C 1
A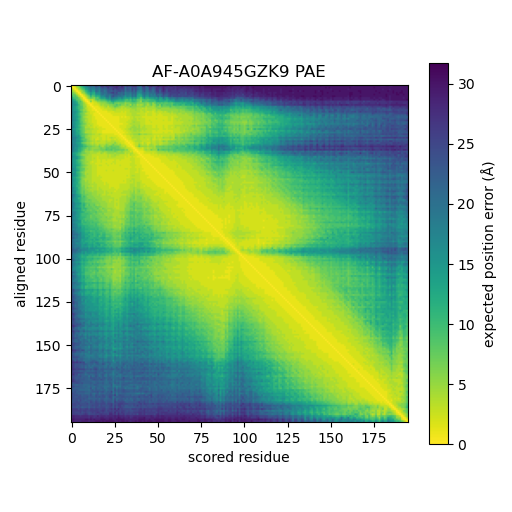TOM 876 O O . ASN A 1 109 ? 6.751 2.411 1.628 1.00 97.19 109 ASN A O 1
ATOM 880 N N . GLY A 1 110 ? 7.227 4.425 0.768 1.00 97.44 110 GLY A N 1
ATOM 881 C CA . GLY A 1 110 ? 6.635 5.175 1.877 1.00 97.44 110 GLY A CA 1
ATOM 882 C C . GLY A 1 110 ? 5.136 4.907 2.053 1.00 97.44 110 GLY A C 1
ATOM 883 O O . GLY A 1 110 ? 4.665 4.782 3.180 1.00 97.44 110 GLY A O 1
ATOM 884 N N . MET A 1 111 ? 4.387 4.757 0.954 1.00 97.12 111 MET A N 1
ATOM 885 C CA . MET A 1 111 ? 2.974 4.363 1.017 1.00 97.12 111 MET A CA 1
ATOM 886 C C . MET A 1 111 ? 2.796 2.933 1.543 1.00 97.12 111 MET A C 1
ATOM 888 O O . MET A 1 111 ? 1.889 2.695 2.336 1.00 97.12 111 MET A O 1
ATOM 892 N N . ILE A 1 112 ? 3.648 1.987 1.132 1.00 97.25 112 ILE A N 1
ATOM 893 C CA . ILE A 1 112 ? 3.625 0.603 1.634 1.00 97.25 112 ILE A CA 1
ATOM 894 C C . ILE A 1 112 ? 3.870 0.591 3.147 1.00 97.25 112 ILE A C 1
ATOM 896 O O . ILE A 1 112 ? 3.105 -0.034 3.884 1.00 97.25 112 ILE A O 1
ATOM 900 N N . ASP A 1 113 ? 4.872 1.337 3.615 1.00 97.62 113 ASP A N 1
ATOM 901 C CA . ASP A 1 113 ? 5.185 1.466 5.040 1.00 97.62 113 ASP A CA 1
ATOM 902 C C . ASP A 1 113 ? 4.023 2.093 5.821 1.00 97.62 113 ASP A C 1
ATOM 904 O O . ASP A 1 113 ? 3.671 1.633 6.909 1.00 97.62 113 ASP A O 1
ATOM 908 N N . GLU A 1 114 ? 3.381 3.126 5.270 1.00 97.81 114 GLU A N 1
ATOM 909 C CA . GLU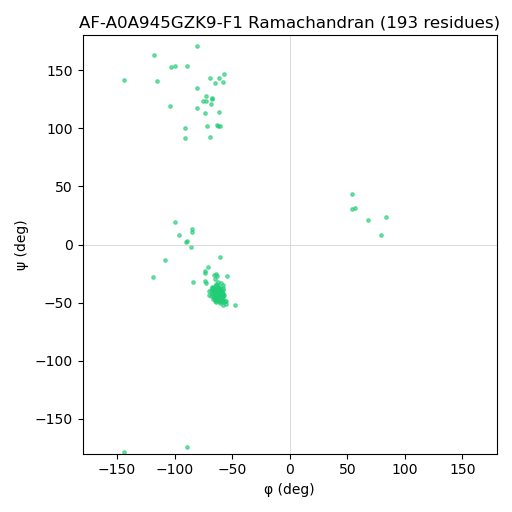 A 1 114 ? 2.219 3.750 5.901 1.00 97.81 114 GLU A CA 1
ATOM 910 C C . GLU A 1 114 ? 1.039 2.777 6.017 1.00 97.81 114 GLU A C 1
ATOM 912 O O . GLU A 1 114 ? 0.404 2.708 7.073 1.00 97.81 114 GLU A O 1
ATOM 917 N N . ILE A 1 115 ? 0.755 2.004 4.965 1.00 96.31 115 ILE A N 1
ATOM 918 C CA . ILE A 1 115 ? -0.302 0.985 4.984 1.00 96.31 115 ILE A CA 1
ATOM 919 C C . ILE A 1 115 ? 0.007 -0.073 6.044 1.00 96.31 115 ILE A C 1
ATOM 921 O O . ILE A 1 115 ? -0.859 -0.379 6.864 1.00 96.31 115 ILE A O 1
ATOM 925 N N . LYS A 1 116 ? 1.246 -0.575 6.083 1.00 96.44 116 LYS A N 1
ATOM 926 C CA . LYS A 1 116 ? 1.691 -1.543 7.089 1.00 96.44 116 LYS A CA 1
ATOM 927 C C . LYS A 1 116 ? 1.459 -1.027 8.509 1.00 96.44 116 LYS A C 1
ATOM 929 O O . LYS A 1 116 ? 0.806 -1.693 9.308 1.00 96.44 116 LYS A O 1
ATOM 934 N N . ASN A 1 117 ? 1.920 0.189 8.796 1.00 96.75 117 ASN A N 1
ATOM 935 C CA . ASN A 1 117 ? 1.771 0.805 10.115 1.00 96.75 117 ASN A CA 1
ATOM 936 C C . ASN A 1 117 ? 0.297 0.999 10.503 1.00 96.75 117 ASN A C 1
ATOM 938 O O . ASN A 1 117 ? -0.069 0.841 11.667 1.00 96.75 117 ASN A O 1
ATOM 942 N N . ARG A 1 118 ? -0.568 1.349 9.542 1.00 96.62 118 ARG A N 1
ATOM 943 C CA . ARG A 1 118 ? -2.012 1.486 9.786 1.00 96.62 118 ARG A CA 1
ATOM 944 C C . ARG A 1 118 ? -2.655 0.148 10.137 1.00 96.62 118 ARG A C 1
ATOM 946 O O . ARG A 1 118 ? -3.447 0.117 11.070 1.00 96.62 118 ARG A O 1
ATOM 953 N N . ILE A 1 119 ? -2.283 -0.929 9.448 1.00 94.94 119 ILE A N 1
ATOM 954 C CA . ILE A 1 119 ? -2.792 -2.280 9.721 1.00 94.94 119 ILE A CA 1
ATOM 955 C C . ILE A 1 119 ? -2.350 -2.762 11.103 1.00 94.94 119 ILE A C 1
ATOM 957 O O . ILE A 1 119 ? -3.171 -3.260 11.867 1.00 94.94 119 ILE A O 1
ATOM 961 N N . GLU A 1 120 ? -1.078 -2.574 11.455 1.00 95.50 120 GLU A N 1
ATOM 962 C CA . GLU A 1 120 ? -0.562 -2.939 12.782 1.00 95.50 120 GLU A CA 1
ATOM 963 C C . GLU A 1 120 ? -1.281 -2.163 13.896 1.00 95.50 120 GLU A C 1
ATOM 965 O O . GLU A 1 120 ? -1.676 -2.738 14.910 1.00 95.50 120 GLU A O 1
ATOM 970 N N . LYS A 1 121 ? -1.528 -0.867 13.679 1.00 97.19 121 LYS A N 1
ATOM 971 C CA . LYS A 1 121 ? -2.293 -0.035 14.612 1.00 97.19 121 LYS A CA 1
ATOM 972 C C . LYS A 1 121 ? -3.766 -0.444 14.707 1.00 97.19 121 LYS A C 1
ATOM 974 O O . LYS A 1 121 ? -4.358 -0.372 15.778 1.00 97.19 121 LYS A O 1
ATOM 979 N N . GLU A 1 122 ? -4.387 -0.824 13.597 1.00 97.00 122 GLU A N 1
ATOM 980 C CA . GLU A 1 122 ? -5.771 -1.302 13.596 1.00 97.00 122 GLU A CA 1
ATOM 981 C C . GLU A 1 122 ? -5.894 -2.631 14.350 1.00 97.00 122 GLU A C 1
ATOM 983 O O . GLU A 1 122 ? -6.825 -2.804 15.134 1.00 97.00 122 GLU A O 1
ATOM 988 N N . ALA A 1 123 ? -4.920 -3.530 14.188 1.00 96.31 123 ALA A N 1
ATOM 989 C CA . ALA A 1 123 ? -4.852 -4.771 14.950 1.00 96.31 123 ALA A CA 1
ATOM 990 C C . ALA A 1 123 ? -4.764 -4.504 16.461 1.00 96.31 123 ALA A C 1
ATOM 992 O O . ALA A 1 123 ? -5.563 -5.056 17.215 1.00 96.31 123 ALA A O 1
ATOM 993 N N . SER A 1 124 ? -3.882 -3.596 16.900 1.00 96.69 124 SER A N 1
ATOM 994 C CA . SER A 1 124 ? -3.766 -3.263 18.327 1.00 96.69 124 SER A CA 1
ATOM 995 C C . SER A 1 124 ? -5.038 -2.615 18.886 1.00 96.69 124 SER A C 1
ATOM 997 O O . SER A 1 124 ? -5.476 -2.949 19.982 1.00 96.69 124 SER A O 1
ATOM 999 N N . LEU A 1 125 ? -5.673 -1.715 18.126 1.00 97.12 125 LEU A N 1
ATOM 1000 C CA . LEU A 1 125 ? -6.936 -1.090 18.536 1.00 97.12 125 LEU A CA 1
ATOM 1001 C C . LEU A 1 125 ? -8.081 -2.104 18.636 1.00 97.12 125 LEU A C 1
ATOM 1003 O O . LEU A 1 125 ? -8.930 -1.982 19.517 1.00 97.12 125 LEU A O 1
ATOM 1007 N N . ASN A 1 126 ? -8.111 -3.105 17.756 1.00 97.31 126 ASN A N 1
ATOM 1008 C CA . ASN A 1 126 ? -9.097 -4.179 17.830 1.00 97.31 126 ASN A CA 1
ATOM 1009 C C . ASN A 1 126 ? -8.894 -5.058 19.071 1.00 97.31 126 ASN A C 1
ATOM 1011 O O . ASN A 1 126 ? -9.881 -5.432 19.704 1.00 97.31 126 ASN A O 1
ATOM 1015 N N . GLU A 1 127 ? -7.647 -5.346 19.453 1.00 97.25 127 GLU A N 1
ATOM 1016 C CA . GLU A 1 127 ? -7.340 -6.060 20.700 1.00 97.25 127 GLU A CA 1
ATOM 1017 C C . GLU A 1 127 ? -7.789 -5.260 21.936 1.00 97.25 127 GLU A C 1
ATOM 1019 O O . GLU A 1 127 ? -8.469 -5.800 22.811 1.00 97.25 127 GLU A O 1
ATOM 1024 N N . GLU A 1 128 ? -7.493 -3.956 21.984 1.00 97.25 128 GLU A N 1
ATOM 1025 C CA . GLU A 1 128 ? -7.955 -3.066 23.060 1.00 97.25 128 GLU A CA 1
ATOM 1026 C C . GLU A 1 128 ? -9.489 -3.012 23.142 1.00 97.25 128 GLU A C 1
ATOM 1028 O O . GLU A 1 128 ? -10.070 -3.119 24.227 1.00 97.25 128 GLU A O 1
ATOM 1033 N N . LEU A 1 129 ? -10.164 -2.893 21.994 1.00 97.44 129 LEU A N 1
ATOM 1034 C CA . LEU A 1 129 ? -11.624 -2.878 21.918 1.00 97.44 129 LEU A CA 1
ATOM 1035 C C . LEU A 1 129 ? -12.230 -4.202 22.399 1.00 97.44 129 LEU A C 1
ATOM 1037 O O . LEU A 1 129 ? -13.263 -4.198 23.071 1.00 97.44 129 LEU A O 1
ATOM 1041 N N . GLN A 1 130 ? -11.601 -5.332 22.072 1.00 97.12 130 GLN A N 1
ATOM 1042 C CA . GLN A 1 130 ? -12.038 -6.641 22.544 1.00 97.12 130 GLN A CA 1
ATOM 1043 C C . GLN A 1 130 ? -11.925 -6.742 24.070 1.00 97.12 130 GLN A C 1
ATOM 1045 O O . GLN A 1 130 ? -12.906 -7.106 24.717 1.00 97.12 130 GLN A O 1
ATOM 1050 N N . SER A 1 131 ? -10.784 -6.348 24.645 1.00 97.25 131 SER A N 1
ATOM 1051 C CA . SER A 1 131 ? -10.588 -6.330 26.102 1.00 97.25 131 SER A CA 1
ATOM 1052 C C . SER A 1 131 ? -11.625 -5.443 26.798 1.00 97.25 131 SER A C 1
ATOM 1054 O O . SER A 1 131 ? -12.263 -5.857 27.763 1.00 97.25 131 SER A O 1
ATOM 1056 N N . SER A 1 132 ? -11.863 -4.240 26.270 1.00 96.88 132 SER A N 1
ATOM 1057 C CA . SER A 1 132 ? -12.858 -3.318 26.828 1.00 96.88 132 SER A CA 1
ATOM 1058 C C . SER A 1 132 ? -14.286 -3.875 26.749 1.00 96.88 132 SER A C 1
ATOM 1060 O O . SER A 1 132 ? -15.071 -3.713 27.685 1.00 96.88 132 SER A O 1
ATOM 1062 N N . ASN A 1 133 ? -14.634 -4.581 25.669 1.00 96.81 133 ASN A N 1
ATOM 1063 C CA . ASN A 1 133 ? -15.933 -5.248 25.549 1.00 96.81 133 ASN A CA 1
ATOM 1064 C C . ASN A 1 133 ? -16.111 -6.376 26.575 1.00 96.81 133 ASN A C 1
ATOM 1066 O O . ASN A 1 133 ? -17.214 -6.553 27.100 1.00 96.81 133 ASN A O 1
ATOM 1070 N N . GLU A 1 134 ? -15.054 -7.133 26.871 1.00 97.19 134 GLU A N 1
ATOM 1071 C CA . GLU A 1 134 ? -15.079 -8.165 27.911 1.00 97.19 134 GLU A CA 1
ATOM 1072 C C . GLU A 1 134 ? -15.291 -7.546 29.302 1.00 97.19 134 GLU A C 1
ATOM 1074 O O . GLU A 1 134 ? -16.172 -7.988 30.042 1.00 97.19 134 GLU A O 1
ATOM 1079 N N . GLU A 1 135 ? -14.589 -6.457 29.625 1.00 97.25 135 GLU A N 1
ATOM 1080 C CA . GLU A 1 135 ? -14.776 -5.713 30.880 1.00 97.25 135 GLU A CA 1
ATOM 1081 C C . GLU A 1 135 ? -16.190 -5.129 31.022 1.00 97.25 135 GLU A C 1
ATOM 1083 O O . GLU A 1 135 ? -16.819 -5.235 32.082 1.00 97.25 135 GLU A O 1
ATOM 1088 N N . LEU A 1 136 ? -16.733 -4.542 29.949 1.00 97.25 136 LEU A N 1
ATOM 1089 C CA . LEU A 1 136 ? -18.105 -4.028 29.933 1.00 97.25 136 LEU A CA 1
ATOM 1090 C C . LEU A 1 136 ? -19.132 -5.137 30.152 1.00 97.25 136 LEU A C 1
ATOM 1092 O O . LEU A 1 136 ? -20.158 -4.910 30.797 1.00 97.25 136 LEU A O 1
ATOM 1096 N N . LYS A 1 137 ? -18.879 -6.337 29.626 1.00 97.38 137 LYS A N 1
ATOM 1097 C CA . LYS A 1 137 ? -19.752 -7.490 29.843 1.00 97.38 137 LYS A CA 1
ATOM 1098 C C . LYS A 1 137 ? -19.772 -7.894 31.317 1.00 97.38 137 LYS A C 1
ATOM 1100 O O . LYS A 1 137 ? -20.861 -8.018 31.871 1.00 97.38 137 LYS A O 1
ATOM 1105 N N . VAL A 1 138 ? -18.605 -8.017 31.952 1.00 97.56 138 VAL A N 1
ATOM 1106 C CA . VAL A 1 138 ? -18.492 -8.334 33.388 1.00 97.56 138 VAL A CA 1
ATOM 1107 C C . VAL A 1 138 ? -19.197 -7.272 34.232 1.00 97.56 138 VAL A C 1
ATOM 1109 O O . VAL A 1 138 ? -20.049 -7.591 35.054 1.00 97.56 138 VAL A O 1
ATOM 1112 N N . THR A 1 139 ? -18.932 -5.994 33.957 1.00 96.94 139 THR A N 1
ATOM 1113 C CA . THR A 1 139 ? -19.556 -4.879 34.687 1.00 96.94 139 THR A CA 1
ATOM 1114 C C . THR A 1 139 ? -21.085 -4.884 34.540 1.00 96.94 139 THR A C 1
ATOM 1116 O O . THR A 1 139 ? -21.814 -4.591 35.488 1.00 96.94 139 THR A O 1
ATOM 1119 N N . ASN A 1 140 ? -21.606 -5.236 33.359 1.00 96.88 140 ASN A N 1
ATOM 1120 C CA . ASN A 1 140 ? -23.047 -5.374 33.138 1.00 96.88 140 ASN A CA 1
ATOM 1121 C C . ASN A 1 140 ? -23.655 -6.557 33.904 1.00 96.88 140 ASN A C 1
ATOM 1123 O O . ASN A 1 140 ? -24.793 -6.459 34.368 1.00 96.88 140 ASN A O 1
ATOM 1127 N N . GLU A 1 141 ? -22.934 -7.671 34.026 1.00 97.12 141 GLU A N 1
ATOM 1128 C CA . GLU A 1 141 ? -23.357 -8.821 34.832 1.00 97.12 141 GLU A CA 1
ATOM 1129 C C . GLU A 1 141 ? -23.434 -8.431 36.316 1.00 97.12 141 GLU A C 1
ATOM 1131 O O . GLU A 1 141 ? -24.496 -8.575 36.924 1.00 97.12 141 GLU A O 1
ATOM 1136 N N . GLU A 1 142 ? -22.388 -7.800 36.857 1.00 97.31 142 GLU A N 1
ATOM 1137 C CA . GLU A 1 142 ? -22.361 -7.295 38.239 1.00 97.31 142 GLU A CA 1
ATOM 1138 C C . GLU A 1 142 ? -23.486 -6.285 38.518 1.00 97.31 142 GLU A C 1
ATOM 1140 O O . GLU A 1 142 ? -24.164 -6.350 39.548 1.00 97.31 142 GLU A O 1
ATOM 1145 N N . LEU A 1 143 ? -23.736 -5.359 37.585 1.00 97.56 143 LEU A N 1
ATOM 1146 C CA . LEU A 1 143 ? -24.814 -4.380 37.712 1.00 97.56 143 LEU A CA 1
ATOM 1147 C C . LEU A 1 143 ? -26.193 -5.052 37.747 1.00 97.56 143 LEU A C 1
ATOM 1149 O O . LEU A 1 143 ? -27.074 -4.627 38.501 1.00 97.56 143 LEU A O 1
ATOM 1153 N N . ASN A 1 144 ? -26.395 -6.100 36.945 1.00 97.44 144 ASN A N 1
ATOM 1154 C CA . ASN A 1 144 ? -27.639 -6.864 36.947 1.00 97.44 144 ASN A CA 1
ATOM 1155 C C . ASN A 1 144 ? -27.829 -7.637 38.258 1.00 97.44 144 ASN A C 1
ATOM 1157 O O . ASN A 1 144 ? -28.933 -7.625 38.806 1.00 97.44 144 ASN A O 1
ATOM 1161 N N . GLU A 1 145 ? -26.776 -8.247 38.799 1.00 97.44 145 GLU A N 1
ATOM 1162 C CA . GLU A 1 145 ? -26.825 -8.913 40.106 1.00 97.44 145 GLU A CA 1
ATOM 1163 C C . GLU A 1 145 ? -27.144 -7.925 41.236 1.00 97.44 145 GLU A C 1
ATOM 1165 O O . GLU A 1 145 ? -28.047 -8.161 42.046 1.00 97.44 145 GLU A O 1
ATOM 1170 N N . ALA A 1 146 ? -26.473 -6.769 41.254 1.00 96.94 146 ALA A N 1
ATOM 1171 C CA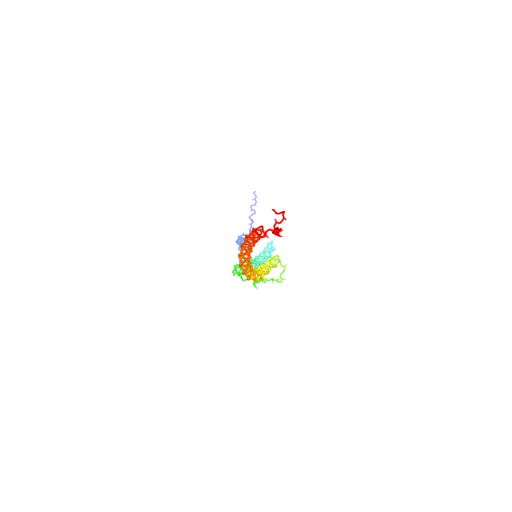 . ALA A 1 146 ? -26.741 -5.708 42.220 1.00 96.94 146 ALA A CA 1
ATOM 1172 C C . ALA A 1 146 ? -28.189 -5.198 42.120 1.00 96.94 146 ALA A C 1
ATOM 1174 O O . ALA A 1 146 ? -28.852 -4.975 43.137 1.00 96.94 146 ALA A O 1
ATOM 1175 N N . LYS A 1 147 ? -28.712 -5.057 40.896 1.00 97.81 147 LYS A N 1
ATOM 1176 C CA . LYS A 1 147 ? -30.102 -4.663 40.647 1.00 97.81 147 LYS A CA 1
ATOM 1177 C C . LYS A 1 147 ? -31.099 -5.681 41.206 1.00 97.81 147 LYS A C 1
ATOM 1179 O O . LYS A 1 147 ? -32.074 -5.263 41.829 1.00 97.81 147 LYS A O 1
ATOM 1184 N N . LEU A 1 148 ? -30.866 -6.981 41.013 1.00 97.56 148 LEU A N 1
ATOM 1185 C CA . LEU A 1 148 ? -31.722 -8.040 41.566 1.00 97.56 148 LEU A CA 1
ATOM 1186 C C . LEU A 1 148 ? -31.720 -8.013 43.101 1.00 97.56 148 LEU A C 1
ATOM 1188 O O . LEU A 1 148 ? -32.780 -7.982 43.719 1.00 97.56 148 LEU A O 1
ATOM 1192 N N . SER A 1 149 ? -30.540 -7.902 43.713 1.00 97.69 149 SER A N 1
ATOM 1193 C CA . SER A 1 149 ? -30.397 -7.802 45.173 1.00 97.69 149 SER A CA 1
ATOM 1194 C C . SER A 1 149 ? -31.144 -6.595 45.759 1.00 97.69 149 SER A C 1
ATOM 1196 O O . SER A 1 149 ? -31.819 -6.694 46.789 1.00 97.69 149 SER A O 1
ATOM 1198 N N . LEU A 1 150 ? -31.093 -5.444 45.079 1.00 97.31 150 LEU A N 1
ATOM 1199 C CA . LEU A 1 150 ? -31.862 -4.263 45.476 1.00 97.31 150 LEU A CA 1
ATOM 1200 C C . LEU A 1 150 ? -33.376 -4.481 45.353 1.00 97.31 150 LEU A C 1
ATOM 1202 O O . LEU A 1 150 ? -34.116 -4.043 46.234 1.00 97.31 150 LEU A O 1
ATOM 1206 N N . GLN A 1 151 ? -33.846 -5.164 44.306 1.00 97.31 151 GLN A N 1
ATOM 1207 C CA . GLN A 1 151 ? -35.267 -5.502 44.152 1.00 97.31 151 GLN A CA 1
ATOM 1208 C C . GLN A 1 151 ? -35.765 -6.431 45.268 1.00 97.31 151 GLN A C 1
ATOM 1210 O O . GLN A 1 151 ? -36.848 -6.203 45.819 1.00 97.31 151 GLN A O 1
ATOM 1215 N N . ASP A 1 152 ? -34.962 -7.419 45.662 1.00 97.19 152 ASP A N 1
ATOM 1216 C CA . ASP A 1 152 ? -35.280 -8.301 46.789 1.00 97.19 152 ASP A CA 1
ATOM 1217 C C . ASP A 1 152 ? -35.379 -7.511 48.100 1.00 97.19 152 ASP A C 1
ATOM 1219 O O . ASP A 1 152 ? -36.337 -7.670 48.863 1.00 97.19 152 ASP A O 1
ATOM 1223 N N . LYS A 1 153 ? -34.439 -6.586 48.331 1.00 96.94 153 LYS A N 1
ATOM 1224 C CA . LYS A 1 153 ? -34.440 -5.706 49.508 1.00 96.94 153 LYS A CA 1
ATOM 1225 C C . LYS A 1 153 ? -35.673 -4.803 49.559 1.00 96.94 153 LYS A C 1
ATOM 1227 O O . LYS A 1 153 ? -36.260 -4.629 50.626 1.00 96.94 153 LYS A O 1
ATOM 1232 N N . ILE A 1 154 ? -36.073 -4.232 48.420 1.00 97.19 154 ILE A N 1
ATOM 1233 C CA . ILE A 1 154 ? -37.293 -3.416 48.308 1.00 97.19 154 ILE A CA 1
ATOM 1234 C C . ILE A 1 154 ? -38.514 -4.262 48.679 1.00 97.19 154 ILE A C 1
ATOM 1236 O O . ILE A 1 154 ? -39.304 -3.853 49.526 1.00 97.19 154 ILE A O 1
ATOM 1240 N N . THR A 1 155 ? -38.613 -5.476 48.135 1.00 96.81 155 THR A N 1
ATOM 1241 C CA . THR A 1 155 ? -39.715 -6.405 48.430 1.00 96.81 155 THR A CA 1
ATOM 1242 C C . THR A 1 155 ? -39.774 -6.772 49.919 1.00 96.81 155 THR A C 1
ATOM 1244 O O . THR A 1 155 ? -40.853 -6.900 50.504 1.00 96.81 155 THR A O 1
ATOM 1247 N N . GLU A 1 156 ? -38.622 -6.956 50.568 1.00 97.00 156 GLU A N 1
ATOM 1248 C CA . GLU A 1 156 ? -38.551 -7.216 52.008 1.00 97.00 156 GLU A CA 1
ATOM 1249 C C . GLU A 1 156 ? -39.031 -6.012 52.832 1.00 97.00 156 GLU A C 1
ATOM 1251 O O . GLU A 1 156 ? -39.832 -6.177 53.758 1.00 97.00 156 GLU A O 1
ATOM 1256 N N . LEU A 1 157 ? -38.595 -4.802 52.474 1.00 96.44 157 LEU A N 1
ATOM 1257 C CA . LEU A 1 157 ? -39.009 -3.565 53.138 1.00 96.44 157 LEU A CA 1
ATOM 1258 C C . LEU A 1 157 ? -40.514 -3.316 52.997 1.00 96.44 157 LEU A C 1
ATOM 1260 O O . LEU A 1 157 ? -41.164 -2.966 53.982 1.00 96.44 157 LEU A O 1
ATOM 1264 N N . GLU A 1 158 ? -41.087 -3.560 51.818 1.00 96.38 158 GLU A N 1
ATOM 1265 C CA . GLU A 1 158 ? -42.532 -3.457 51.586 1.00 96.38 158 GLU A CA 1
ATOM 1266 C C . GLU A 1 158 ? -43.319 -4.413 52.498 1.00 96.38 158 GLU A C 1
ATOM 1268 O O . GLU A 1 158 ? -44.313 -4.018 53.117 1.00 96.38 158 GLU A O 1
ATOM 1273 N N . LYS A 1 159 ? -42.842 -5.655 52.669 1.00 96.06 159 LYS A N 1
ATOM 1274 C CA . LYS A 1 159 ? -43.443 -6.616 53.609 1.00 96.06 159 LYS A CA 1
ATOM 1275 C C . LYS A 1 159 ? -43.342 -6.132 55.054 1.00 96.06 159 LYS A C 1
ATOM 1277 O O . LYS A 1 159 ? -44.339 -6.164 55.776 1.00 96.06 159 LYS A O 1
ATOM 1282 N N . GLN A 1 160 ? -42.163 -5.678 55.487 1.00 96.12 160 GLN A N 1
ATOM 1283 C CA . GLN A 1 160 ? -41.954 -5.157 56.843 1.00 96.12 160 GLN A CA 1
ATOM 1284 C C . GLN A 1 160 ? -42.862 -3.958 57.136 1.00 96.12 160 GLN A C 1
ATOM 1286 O O . GLN A 1 160 ? -43.476 -3.896 58.204 1.00 96.12 160 GLN A O 1
ATOM 1291 N N . GLN A 1 161 ? -42.994 -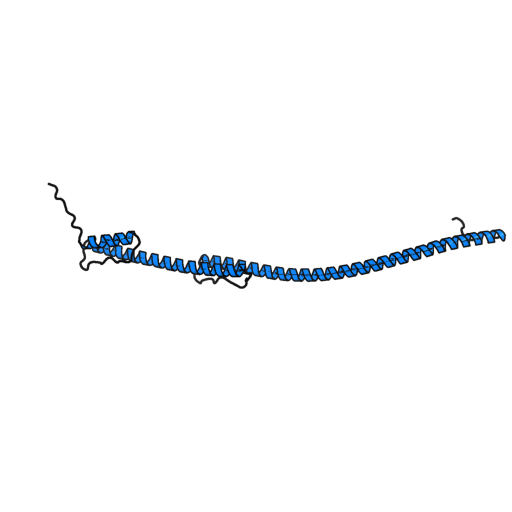3.039 56.179 1.00 95.31 161 GLN A N 1
ATOM 1292 C CA . GLN A 1 161 ? -43.897 -1.899 56.282 1.00 95.31 161 GLN A CA 1
ATOM 1293 C C . GLN A 1 161 ? -45.356 -2.354 56.422 1.00 95.31 161 GLN A C 1
ATOM 1295 O O . GLN A 1 161 ? -46.061 -1.857 57.301 1.00 95.31 161 GLN A O 1
ATOM 1300 N N . GLY A 1 162 ? -45.793 -3.341 55.631 1.00 95.44 162 GLY A N 1
ATOM 1301 C CA . GLY A 1 162 ? -47.119 -3.953 55.763 1.00 95.44 162 GLY A CA 1
ATOM 1302 C C . GLY A 1 162 ? -47.384 -4.504 57.170 1.00 95.44 162 GLY A C 1
ATOM 1303 O O . GLY A 1 162 ? -48.387 -4.154 57.794 1.00 95.44 162 GLY A O 1
ATOM 1304 N N . PHE A 1 163 ? -46.447 -5.283 57.725 1.00 95.12 163 PHE A N 1
ATOM 1305 C CA . PHE A 1 163 ? -46.556 -5.805 59.095 1.00 95.12 163 PHE A CA 1
ATOM 1306 C C . PHE A 1 163 ? -46.615 -4.702 60.158 1.00 95.12 163 PHE A C 1
ATOM 1308 O O . PHE A 1 163 ? -47.360 -4.824 61.135 1.00 95.12 163 PHE A O 1
ATOM 1315 N N . MET A 1 164 ? -45.829 -3.632 59.998 1.00 94.75 164 MET A N 1
ATOM 1316 C CA . MET A 1 164 ? -45.842 -2.508 60.935 1.00 94.75 164 MET A CA 1
ATOM 1317 C C . MET A 1 164 ? -47.184 -1.776 60.921 1.00 94.75 164 MET A C 1
ATOM 1319 O O . MET A 1 164 ? -47.732 -1.527 61.994 1.00 94.75 164 MET A O 1
ATOM 1323 N N . LEU A 1 165 ? -47.757 -1.521 59.742 1.00 95.12 165 LEU A N 1
ATOM 1324 C CA . LEU A 1 165 ? -49.077 -0.896 59.612 1.00 95.12 165 LEU A CA 1
ATOM 1325 C C . LEU A 1 165 ? -50.181 -1.745 60.259 1.00 95.12 165 LEU A C 1
ATOM 1327 O O . LEU A 1 165 ? -51.049 -1.216 60.955 1.00 95.12 165 LEU A O 1
ATOM 1331 N N . ASP A 1 166 ? -50.143 -3.066 60.090 1.00 95.50 166 ASP A N 1
ATOM 1332 C CA . ASP A 1 166 ? -51.112 -3.961 60.732 1.00 95.50 166 ASP A CA 1
ATOM 1333 C C . ASP A 1 166 ? -50.949 -3.999 62.258 1.00 95.50 166 ASP A C 1
ATOM 1335 O O . ASP A 1 166 ? -51.938 -4.014 63.000 1.00 95.50 166 ASP A O 1
ATOM 1339 N N . ARG A 1 167 ? -49.708 -3.955 62.755 1.00 95.12 167 ARG A N 1
ATOM 1340 C CA . ARG A 1 167 ? -49.434 -3.832 64.192 1.00 95.12 167 ARG A CA 1
ATOM 1341 C C . ARG A 1 167 ? -49.939 -2.501 64.744 1.00 95.12 167 ARG A C 1
ATOM 1343 O O . ARG A 1 167 ? -50.520 -2.490 65.828 1.00 95.12 167 ARG A O 1
ATOM 1350 N N . GLU A 1 168 ? -49.745 -1.399 64.024 1.00 94.19 168 GLU A N 1
ATOM 1351 C CA . GLU A 1 168 ? -50.271 -0.088 64.409 1.00 94.19 168 GLU A CA 1
ATOM 1352 C C . GLU A 1 168 ? -51.797 -0.099 64.501 1.00 94.19 168 GLU A C 1
ATOM 1354 O O . GLU A 1 168 ? -52.337 0.341 65.518 1.00 94.19 168 GLU A O 1
ATOM 1359 N N . LYS A 1 169 ? -52.493 -0.683 63.513 1.00 94.12 169 LYS A N 1
ATOM 1360 C CA . LYS A 1 169 ? -53.956 -0.854 63.553 1.00 94.12 169 LYS A CA 1
ATOM 1361 C C . LYS A 1 169 ? -54.408 -1.620 64.799 1.00 94.12 169 LYS A C 1
ATOM 1363 O O . LYS A 1 169 ? -55.263 -1.124 65.529 1.00 94.12 169 LYS A O 1
ATOM 1368 N N . ARG A 1 170 ? -53.782 -2.764 65.108 1.00 93.94 170 ARG A N 1
ATOM 1369 C CA . ARG A 1 170 ? -54.092 -3.538 66.329 1.00 93.94 170 ARG A CA 1
ATOM 1370 C C . ARG A 1 170 ? -53.812 -2.756 67.608 1.00 93.94 170 ARG A C 1
ATOM 1372 O O . ARG A 1 170 ? -54.590 -2.811 68.552 1.00 93.94 170 ARG A O 1
ATOM 1379 N N . ILE A 1 171 ? -52.709 -2.009 67.666 1.00 94.06 171 ILE A N 1
ATOM 1380 C CA . ILE A 1 171 ? -52.398 -1.162 68.826 1.00 94.06 171 ILE A CA 1
ATOM 1381 C C . ILE A 1 171 ? -53.467 -0.080 69.000 1.00 94.06 171 ILE A C 1
ATOM 1383 O O . ILE A 1 171 ? -53.833 0.232 70.132 1.00 94.06 171 ILE A O 1
ATOM 1387 N N . ILE A 1 172 ? -53.966 0.503 67.908 1.00 92.88 172 ILE A N 1
ATOM 1388 C CA . ILE A 1 172 ? -55.066 1.470 67.953 1.00 92.88 172 ILE A CA 1
ATOM 1389 C C . ILE A 1 172 ? -56.340 0.806 68.493 1.00 92.88 172 ILE A C 1
ATOM 1391 O O . ILE A 1 172 ? -56.973 1.384 69.374 1.00 92.88 172 ILE A O 1
ATOM 1395 N N . GLU A 1 173 ? -56.689 -0.397 68.032 1.00 92.81 173 GLU A N 1
ATOM 1396 C CA . GLU A 1 173 ? -57.832 -1.169 68.550 1.00 92.81 173 GLU A CA 1
ATOM 1397 C C . GLU A 1 173 ? -57.704 -1.443 70.052 1.00 92.81 173 GLU A C 1
ATOM 1399 O O . GLU A 1 173 ? -58.576 -1.044 70.821 1.00 92.81 173 GLU A O 1
ATOM 1404 N N . VAL A 1 174 ? -56.571 -1.991 70.500 1.00 93.19 174 VAL A N 1
ATOM 1405 C CA . VAL A 1 174 ? -56.315 -2.255 71.927 1.00 93.19 174 VAL A CA 1
ATOM 1406 C C . VAL A 1 174 ? -56.373 -0.966 72.751 1.00 93.19 174 VAL A C 1
ATOM 1408 O O . VAL A 1 174 ? -56.944 -0.944 73.840 1.00 93.19 174 VAL A O 1
ATOM 1411 N N . LYS A 1 175 ? -55.819 0.147 72.250 1.00 92.56 175 LYS A N 1
ATOM 1412 C CA . LYS A 1 175 ? -55.914 1.452 72.930 1.00 92.56 175 LYS A CA 1
ATOM 1413 C C . LYS A 1 175 ? -57.368 1.914 73.078 1.00 92.56 175 LYS A C 1
ATOM 1415 O O . LYS A 1 175 ? -57.702 2.485 74.117 1.00 92.56 175 LYS A O 1
ATOM 1420 N N . ARG A 1 176 ? -58.221 1.675 72.074 1.00 91.19 176 ARG A N 1
ATOM 1421 C CA . ARG A 1 176 ? -59.663 1.973 72.143 1.00 91.19 176 ARG A CA 1
ATOM 1422 C C . ARG A 1 176 ? -60.365 1.087 73.176 1.00 91.19 176 ARG A C 1
ATOM 1424 O O . ARG A 1 176 ? -61.086 1.623 74.012 1.00 91.19 176 ARG A O 1
ATOM 1431 N N . GLU A 1 177 ? -60.107 -0.221 73.177 1.00 90.94 177 GLU A N 1
ATOM 1432 C CA . GLU A 1 177 ? -60.669 -1.164 74.160 1.00 90.94 177 GLU A CA 1
ATOM 1433 C C . GLU A 1 177 ? -60.280 -0.804 75.599 1.00 90.94 177 GLU A C 1
ATOM 1435 O O . GLU A 1 177 ? -61.140 -0.708 76.474 1.00 90.94 177 GLU A O 1
ATOM 1440 N N . VAL A 1 178 ? -58.997 -0.517 75.847 1.00 91.38 178 VAL A N 1
ATOM 1441 C CA . VAL A 1 178 ? -58.505 -0.105 77.172 1.00 91.38 178 VAL A CA 1
ATOM 1442 C C . VAL A 1 178 ? -59.207 1.164 77.653 1.00 91.38 178 VAL A C 1
ATOM 1444 O O . VAL A 1 178 ? -59.583 1.247 78.820 1.00 91.38 178 VAL A O 1
ATOM 1447 N N . ASN A 1 179 ? -59.414 2.151 76.777 1.00 89.38 179 ASN A N 1
ATOM 1448 C CA . ASN A 1 179 ? -60.165 3.354 77.138 1.00 89.38 179 ASN A CA 1
ATOM 1449 C C . ASN A 1 179 ? -61.638 3.048 77.467 1.00 89.38 179 ASN A C 1
ATOM 1451 O O . ASN A 1 179 ? -62.168 3.643 78.405 1.00 89.38 179 ASN A O 1
ATOM 1455 N N . SER A 1 180 ? -62.279 2.115 76.752 1.00 87.94 180 SER A N 1
ATOM 1456 C CA . SER A 1 180 ? -63.647 1.665 77.059 1.00 87.94 180 SER A CA 1
ATOM 1457 C C . SER A 1 180 ? -63.733 1.030 78.451 1.00 87.94 180 SER A C 1
ATOM 1459 O O . SER A 1 180 ? -64.557 1.437 79.266 1.00 87.94 180 SER A O 1
ATOM 1461 N N . LEU A 1 181 ? -62.816 0.113 78.771 1.00 89.50 181 LEU A N 1
ATOM 1462 C CA . LEU A 1 181 ? -62.742 -0.530 80.089 1.00 89.50 181 LEU A CA 1
ATOM 1463 C C . LEU A 1 181 ? -62.445 0.474 81.214 1.00 89.50 181 LEU A C 1
ATOM 1465 O O . LEU A 1 181 ? -62.993 0.376 82.311 1.00 89.50 181 LEU A O 1
ATOM 1469 N N . LEU A 1 182 ? -61.586 1.469 80.964 1.00 88.06 182 LEU A N 1
ATOM 1470 C CA . LEU A 1 182 ? -61.320 2.535 81.935 1.00 88.06 182 LEU A CA 1
ATOM 1471 C C . LEU A 1 182 ? -62.584 3.350 82.237 1.00 88.06 182 LEU A C 1
ATOM 1473 O O . LEU A 1 182 ? -62.830 3.645 83.408 1.00 88.06 182 LEU A O 1
ATOM 1477 N N . LYS A 1 183 ? -63.395 3.657 81.216 1.00 86.81 183 LYS A N 1
ATOM 1478 C CA . LYS A 1 183 ? -64.700 4.314 81.385 1.00 86.81 183 LYS A CA 1
ATOM 1479 C C . LYS A 1 183 ? -65.659 3.478 82.231 1.00 86.81 183 LYS A C 1
ATOM 1481 O O . LYS A 1 183 ? -66.252 4.023 83.156 1.00 86.81 183 LYS A O 1
ATOM 1486 N N . GLU A 1 184 ? -65.769 2.176 81.968 1.00 89.12 184 GLU A N 1
ATOM 1487 C CA . GLU A 1 184 ? -66.604 1.259 82.766 1.00 89.12 184 GLU A CA 1
ATOM 1488 C C . GLU A 1 184 ? -66.180 1.214 84.243 1.00 89.12 184 GLU A C 1
ATOM 1490 O O . GLU A 1 184 ? -67.015 1.109 85.138 1.00 89.12 184 GLU A O 1
ATOM 1495 N N . LEU A 1 185 ? -64.882 1.367 84.514 1.00 88.50 185 LEU A N 1
ATOM 1496 C CA . LEU A 1 185 ? -64.317 1.417 85.863 1.00 88.50 185 LEU A CA 1
ATOM 1497 C C . LEU A 1 185 ? -64.355 2.821 86.510 1.00 88.50 185 LEU A C 1
ATOM 1499 O O . LEU A 1 185 ? -63.711 3.019 87.543 1.00 88.50 185 LEU A O 1
ATOM 1503 N N . ASN A 1 186 ? -65.065 3.801 85.928 1.00 85.56 186 ASN A N 1
ATOM 1504 C CA . ASN A 1 186 ? -65.093 5.212 86.362 1.00 85.56 186 ASN A CA 1
ATOM 1505 C C . ASN A 1 186 ? -63.697 5.865 86.469 1.00 85.56 186 ASN A C 1
ATOM 1507 O O . ASN A 1 186 ? -63.457 6.758 87.285 1.00 85.56 186 ASN A O 1
ATOM 1511 N N . ARG A 1 187 ? -62.747 5.425 85.640 1.00 82.94 187 ARG A N 1
ATOM 1512 C CA . ARG A 1 187 ? -61.402 6.004 85.536 1.00 82.94 187 ARG A CA 1
ATOM 1513 C C . ARG A 1 187 ? -61.296 6.870 84.284 1.00 82.94 187 ARG A C 1
ATOM 1515 O O . ARG A 1 187 ? -61.984 6.654 83.292 1.00 82.94 187 ARG A O 1
ATOM 1522 N N . SER A 1 188 ? -60.415 7.868 84.321 1.00 78.94 188 SER A N 1
ATOM 1523 C CA . SER A 1 188 ? -60.181 8.731 83.163 1.00 78.94 188 SER A CA 1
ATOM 1524 C C . SER A 1 188 ? -59.474 7.974 82.037 1.00 78.94 188 SER A C 1
ATOM 1526 O O . SER A 1 188 ? -58.593 7.144 82.279 1.00 78.94 188 SER A O 1
ATOM 1528 N N . GLU A 1 189 ? -59.844 8.279 80.791 1.00 81.69 189 GLU A N 1
ATOM 1529 C CA . GLU A 1 189 ? -59.162 7.738 79.615 1.00 81.69 189 GLU A CA 1
ATOM 1530 C C . GLU A 1 189 ? -57.673 8.086 79.644 1.00 81.69 189 GLU A C 1
ATOM 1532 O O . GLU A 1 189 ? -57.266 9.158 80.118 1.00 81.69 189 GLU A O 1
ATOM 1537 N N . LYS A 1 190 ? -56.849 7.181 79.114 1.00 81.50 190 LYS A N 1
ATOM 1538 C CA . LYS A 1 190 ? -55.389 7.288 79.197 1.00 81.50 190 LYS A CA 1
ATOM 1539 C C . LYS A 1 190 ? -54.708 7.384 77.833 1.00 81.50 190 LYS A C 1
ATOM 1541 O O . LYS A 1 190 ? -53.655 8.007 77.747 1.00 81.50 190 LYS A O 1
ATOM 1546 N N . TYR A 1 191 ? -55.292 6.823 76.776 1.00 82.81 191 TYR A N 1
ATOM 1547 C CA . TYR A 1 191 ? -54.679 6.765 75.443 1.00 82.81 191 TYR A CA 1
ATOM 1548 C C . TYR A 1 191 ? -55.504 7.528 74.396 1.00 82.81 191 TYR A C 1
ATOM 1550 O O . TYR A 1 191 ? -56.662 7.835 74.646 1.00 82.81 191 TYR A O 1
ATOM 1558 N N . LEU A 1 192 ? -54.909 7.849 73.237 1.00 75.56 192 LEU A N 1
ATOM 1559 C CA . LEU A 1 192 ? -55.576 8.517 72.097 1.00 75.56 192 LEU A CA 1
ATOM 1560 C C . LEU A 1 192 ? -56.237 9.875 72.431 1.00 75.56 192 LEU A C 1
ATOM 1562 O O . LEU A 1 192 ? -57.238 10.248 71.830 1.00 75.56 192 LEU A O 1
ATOM 1566 N N . LYS A 1 193 ? -55.681 10.637 73.381 1.00 58.97 193 LYS A N 1
ATOM 1567 C CA . LYS A 1 193 ? -56.165 11.994 73.668 1.00 58.97 193 LYS A CA 1
ATOM 1568 C C . LYS A 1 193 ? -55.738 12.944 72.551 1.00 58.97 193 LYS A C 1
ATOM 1570 O O . LYS A 1 193 ? -54.549 13.216 72.421 1.00 58.97 193 LYS A O 1
ATOM 1575 N N . GLY A 1 194 ? -56.704 13.456 71.794 1.00 57.94 194 GLY A N 1
ATOM 1576 C CA . GLY A 1 194 ? -56.472 14.488 70.779 1.00 57.94 194 GLY A CA 1
ATOM 1577 C C . GLY A 1 194 ? -55.994 13.982 69.415 1.00 57.94 194 GLY A C 1
ATOM 1578 O O . GLY A 1 194 ? -55.376 14.759 68.694 1.00 57.94 194 GLY A O 1
ATOM 1579 N N . VAL A 1 195 ? -56.263 12.716 69.071 1.00 47.12 195 VAL A N 1
ATOM 1580 C CA . VAL A 1 195 ? -56.253 12.244 67.671 1.00 47.12 195 VAL A CA 1
ATOM 1581 C C . VAL A 1 195 ? -57.677 12.270 67.141 1.00 47.12 195 VAL A C 1
ATOM 1583 O O . VAL A 1 195 ? -58.568 11.831 67.905 1.00 47.12 195 VAL A O 1
#

Secondary structure (DSSP, 8-state):
----------HHHHHHHHHHHHHHTT---S-PPPPSS--TTHHHHHHHHHHHHHHHHHHHHHHHHHHHHHHHHHHHHHHHHHHHTT-TT--PPPPSS--HHHHHHHHHHHHHHHHHHHHHHHHHHHHHHHHHHHHHHHHHHHHHHHHHHHHHHHHHHHHHHHHHHHHHHHHHHHHHHHHHHHHHTTPPP-S-TT-

pLDDT: mean 90.28, std 11.2, range [41.53, 97.81]

Solvent-accessible surface area (backbone atoms only — not comparable to full-atom values): 11315 Å² total; per-residue (Å²): 133,87,79,79,77,75,80,78,74,56,74,68,56,65,64,41,51,65,53,53,53,32,46,76,71,71,45,69,90,70,77,86,81,78,69,95,68,83,56,98,54,48,64,58,54,51,54,52,50,52,53,51,52,53,49,51,50,51,53,50,53,50,49,54,50,51,53,51,50,52,55,53,51,52,52,46,49,57,51,51,54,38,40,74,71,71,43,52,90,66,72,63,83,67,64,93,79,73,46,74,65,35,53,51,34,52,53,52,38,52,51,38,50,50,52,40,54,50,52,56,51,50,53,54,51,51,52,52,50,50,54,52,52,53,53,52,50,52,52,52,51,53,52,50,52,53,49,50,55,50,51,52,50,51,55,50,50,54,50,53,51,52,54,50,53,55,49,51,52,50,51,52,50,51,44,52,51,53,31,52,54,26,48,77,68,77,40,78,69,83,59,79,81,90,115

Sequence (195 aa):
MPKQIKRVIPEHIEKVIPILQKYALGDFSENIKIPAKEDEYTELLVGIHIMVDDIKELIQNQKDTTVSLTTRVNKTIDILEQVAKSEYSVQIKISEQNDEFDSLSRGINGMIDEIKNRIEKEASLNEELQSSNEELKVTNEELNEAKLSLQDKITELEKQQGFMLDREKRIIEVKREVNSLLKELNRSEKYLKGV

Nearest PDB structures (foldseek):
  4i3m-assembly1_A-2  TM=5.800E-01  e=1.044E-02  Pseudomonas aeruginosa

Mean predicted aligned error: 11.38 Å